Protein AF-A0A2G6G9Z7-F1 (afdb_monomer_lite)

Secondary structure (DSSP, 8-state):
-HHHHHHHHHHHHHHHHHHHHHHHHHHTT----------S----EEEEEEEEEETTEEEEEEEEEETTS--EEEEEEES-SS--PPEEEE-TTEEEEEEEEE-SSSSSS-EEEEEEEETT-TT--EEEEEEEEETTTEEEEEEE--S-TTSTTT-TTB----EEEEETTEEEEEEEBTTS-EEEEEEEEE-SSSSEEEEEEEEEE-

Radius of gyration: 25.32 Å; chains: 1; bounding box: 50×81×47 Å

Sequence (206 aa):
MKKKIIIYTLIALLVLLVVALVIFKIKNGKLPILEKNNPERKADVTYSLTTKEMNGVKFLVTTETLEGKPDVIKIKPEGYTKNSNPQTVNIKGGEIRKVEISDLDNDSFPELFIYVYAKGNAKNYGYPLIYSSNKKWSMGDVEVLETDPYAVDADAKYDGEDEFKIVDRKFVHTHKLNNGKKRQTIYEMDSETKPKQLKPIDIRDI

Structure (mmCIF, N/CA/C/O backbone):
data_AF-A0A2G6G9Z7-F1
#
_entry.id   AF-A0A2G6G9Z7-F1
#
loop_
_atom_site.group_PDB
_atom_site.id
_atom_site.type_symbol
_atom_site.label_atom_id
_atom_site.label_alt_id
_atom_site.label_comp_id
_atom_site.label_asym_id
_atom_site.label_entity_id
_atom_site.label_seq_id
_atom_site.pdbx_PDB_ins_code
_atom_site.Cartn_x
_atom_site.Cartn_y
_atom_site.Cartn_z
_atom_site.occupancy
_atom_site.B_iso_or_equiv
_atom_site.auth_seq_id
_atom_site.auth_comp_id
_atom_site.auth_asym_id
_atom_site.auth_atom_id
_atom_site.pdbx_PDB_model_num
ATOM 1 N N . MET A 1 1 ? -10.426 63.824 27.620 1.00 57.59 1 MET A N 1
ATOM 2 C CA . MET A 1 1 ? -11.399 62.701 27.575 1.00 57.59 1 MET A CA 1
ATOM 3 C C . MET A 1 1 ? -12.234 62.631 26.294 1.00 57.59 1 MET A C 1
ATOM 5 O O . MET A 1 1 ? -12.288 61.555 25.717 1.00 57.59 1 MET A O 1
ATOM 9 N N . LYS A 1 2 ? -12.827 63.732 25.796 1.00 54.25 2 LYS A N 1
ATOM 10 C CA . LYS A 1 2 ? -13.757 63.714 24.641 1.00 54.25 2 LYS A CA 1
ATOM 11 C C . LYS A 1 2 ? -13.201 63.089 23.342 1.00 54.25 2 LYS A C 1
ATOM 13 O O . LYS A 1 2 ? -13.914 62.342 22.689 1.00 54.25 2 LYS A O 1
ATOM 18 N N . LYS A 1 3 ? -11.918 63.301 23.005 1.00 54.09 3 LYS A N 1
ATOM 19 C CA . LYS A 1 3 ? -11.294 62.724 21.792 1.00 54.09 3 LYS A CA 1
ATOM 20 C C . LYS A 1 3 ? -11.228 61.189 21.793 1.00 54.09 3 LYS A C 1
ATOM 22 O O . LYS A 1 3 ? -11.453 60.585 20.755 1.00 54.09 3 LYS A O 1
ATOM 27 N N . LYS A 1 4 ? -10.963 60.555 22.946 1.00 53.50 4 LYS A N 1
ATOM 28 C CA . LYS A 1 4 ? -10.895 59.084 23.041 1.00 53.50 4 LYS A CA 1
ATOM 29 C C . LYS A 1 4 ? -12.274 58.452 22.835 1.00 53.50 4 LYS A C 1
ATOM 31 O O . LYS A 1 4 ? -12.378 57.473 22.115 1.00 53.50 4 LYS A O 1
ATOM 36 N N . ILE A 1 5 ? -13.322 59.061 23.396 1.00 69.44 5 ILE A N 1
ATOM 37 C CA . ILE A 1 5 ? -14.709 58.600 23.231 1.00 69.44 5 ILE A CA 1
ATOM 38 C C . ILE A 1 5 ? -15.118 58.663 21.754 1.00 69.44 5 ILE A C 1
ATOM 40 O O . ILE A 1 5 ? -15.598 57.671 21.227 1.00 69.44 5 ILE A O 1
ATOM 44 N N . ILE A 1 6 ? -14.828 59.771 21.062 1.00 71.19 6 ILE A N 1
ATOM 45 C CA . ILE A 1 6 ? -15.135 59.921 19.628 1.00 71.19 6 ILE A CA 1
ATOM 46 C C . ILE A 1 6 ? -14.412 58.856 18.786 1.00 71.19 6 ILE A C 1
ATOM 48 O O . ILE A 1 6 ? -15.024 58.258 17.907 1.00 71.19 6 ILE A O 1
ATOM 52 N N . ILE A 1 7 ? -13.140 58.571 19.086 1.00 71.19 7 ILE A N 1
ATOM 53 C CA . ILE A 1 7 ? -12.363 57.538 18.382 1.00 71.19 7 ILE A CA 1
ATOM 54 C C . ILE A 1 7 ? -12.981 56.149 18.585 1.00 71.19 7 ILE A C 1
ATOM 56 O O . ILE A 1 7 ? -13.165 55.423 17.611 1.00 71.19 7 ILE A O 1
ATOM 60 N N . TYR A 1 8 ? -13.355 55.786 19.815 1.00 71.94 8 TYR A N 1
ATOM 61 C CA . TYR A 1 8 ? -13.973 54.482 20.077 1.00 71.94 8 TYR A CA 1
ATOM 62 C C . TYR A 1 8 ? -15.347 54.341 19.419 1.00 71.94 8 TYR A C 1
ATOM 64 O O . TYR A 1 8 ? -15.642 53.283 18.865 1.00 71.94 8 TYR A O 1
ATOM 72 N N . THR A 1 9 ? -16.158 55.402 19.401 1.00 77.62 9 THR A N 1
ATOM 73 C CA . THR A 1 9 ? -17.463 55.379 18.728 1.00 77.62 9 THR A CA 1
ATOM 74 C C . THR A 1 9 ? -17.315 55.221 17.213 1.00 77.62 9 THR A C 1
ATOM 76 O O . THR A 1 9 ? -18.046 54.436 16.616 1.00 77.62 9 THR A O 1
ATOM 79 N N . LEU A 1 10 ? -16.341 55.895 16.586 1.00 70.19 10 LEU A N 1
ATOM 80 C CA . LEU A 1 10 ? -16.063 55.731 15.153 1.00 70.19 10 LEU A CA 1
ATOM 81 C C . LEU A 1 10 ? -15.563 54.321 14.810 1.00 70.19 10 LEU A C 1
ATOM 83 O O . LEU A 1 10 ? -16.005 53.747 13.816 1.00 70.19 10 LEU A O 1
ATOM 87 N N . ILE A 1 11 ? -14.685 53.744 15.635 1.00 70.56 11 ILE A N 1
ATOM 88 C CA . ILE A 1 11 ? -14.189 52.374 15.433 1.00 70.56 11 ILE A CA 1
ATOM 89 C C . ILE A 1 11 ? -15.335 51.363 15.568 1.00 70.56 11 ILE A C 1
ATOM 91 O O . ILE A 1 11 ? -15.467 50.478 14.726 1.00 70.56 11 ILE A O 1
ATOM 95 N N . ALA A 1 12 ? -16.199 51.511 16.576 1.00 73.81 12 ALA A N 1
ATOM 96 C CA . ALA A 1 12 ? -17.345 50.622 16.768 1.00 73.81 12 ALA A CA 1
ATOM 97 C C . ALA A 1 12 ? -18.333 50.681 15.589 1.00 73.81 12 ALA A C 1
ATOM 99 O O . ALA A 1 12 ? -18.803 49.638 15.130 1.00 73.81 12 ALA A O 1
ATOM 100 N N . LEU A 1 13 ? -18.600 51.879 15.053 1.00 74.12 13 LEU A N 1
ATOM 101 C CA . LEU A 1 13 ? -19.470 52.050 13.885 1.00 74.12 13 LEU A CA 1
ATOM 102 C C . LEU A 1 13 ? -18.870 51.404 12.627 1.00 74.12 13 LEU A C 1
ATOM 104 O O . LEU A 1 13 ? -19.587 50.767 11.856 1.00 74.12 13 LEU A O 1
ATOM 108 N N . LEU A 1 14 ? -17.552 51.530 12.441 1.00 67.69 14 LEU A N 1
ATOM 109 C CA . LEU A 1 14 ? -16.832 50.921 11.323 1.00 67.69 14 LEU A CA 1
ATOM 110 C C . LEU A 1 14 ? -16.883 49.389 11.394 1.00 67.69 14 LEU A C 1
ATOM 112 O O . LEU A 1 14 ? -17.150 48.737 10.388 1.00 67.69 14 LEU A O 1
ATOM 116 N N . VAL A 1 15 ? -16.685 48.808 12.581 1.00 75.38 15 VAL A N 1
ATOM 117 C CA . VAL A 1 15 ? -16.769 47.352 12.786 1.00 75.38 15 VAL A CA 1
ATOM 118 C C . VAL A 1 15 ? -18.182 46.843 12.492 1.00 75.38 15 VAL A C 1
ATOM 120 O O . VAL A 1 15 ? -18.334 45.862 11.765 1.00 75.38 15 VAL A O 1
ATOM 123 N N . LEU A 1 16 ? -19.217 47.534 12.978 1.00 69.94 16 LEU A N 1
ATOM 124 C CA . LEU A 1 16 ? -20.615 47.182 12.704 1.00 69.94 16 LEU A CA 1
ATOM 125 C C . LEU A 1 16 ? -20.953 47.250 11.209 1.00 69.94 16 LEU A C 1
ATOM 127 O O . LEU A 1 16 ? -21.612 46.347 10.692 1.00 69.94 16 LEU A O 1
ATOM 131 N N . LEU A 1 17 ? -20.462 48.270 10.500 1.00 69.56 17 LEU A N 1
ATOM 132 C CA . LEU A 1 17 ? -20.645 48.401 9.054 1.00 69.56 17 LEU A CA 1
ATOM 133 C C . LEU A 1 17 ? -19.991 47.236 8.293 1.00 69.56 17 LEU A C 1
ATOM 135 O O . LEU A 1 17 ? -20.598 46.669 7.385 1.00 69.56 17 LEU A O 1
ATOM 139 N N . VAL A 1 18 ? -18.775 46.842 8.686 1.00 69.88 18 VAL A N 1
ATOM 140 C CA . VAL A 1 18 ? -18.060 45.706 8.082 1.00 69.88 18 VAL A CA 1
ATOM 141 C C . VAL A 1 18 ? -18.812 44.396 8.326 1.00 69.88 18 VAL A C 1
ATOM 143 O O . VAL A 1 18 ? -19.001 43.624 7.386 1.00 69.88 18 VAL A O 1
ATOM 146 N N . VAL A 1 19 ? -19.315 44.161 9.542 1.00 71.25 19 VAL A N 1
ATOM 147 C CA . VAL A 1 19 ? -20.116 42.964 9.858 1.00 71.25 19 VAL A CA 1
ATOM 148 C C . VAL A 1 19 ? -21.413 42.930 9.044 1.00 71.25 19 VAL A C 1
ATOM 150 O O . VAL A 1 19 ? -21.747 41.894 8.467 1.00 71.25 19 VAL A O 1
ATOM 153 N N . ALA A 1 20 ? -22.116 44.059 8.919 1.00 70.81 20 ALA A N 1
ATOM 154 C CA . ALA A 1 20 ? -23.341 44.150 8.125 1.00 70.81 20 ALA A CA 1
ATOM 155 C C . ALA A 1 20 ? -23.096 43.847 6.635 1.00 70.81 20 ALA A C 1
ATOM 157 O O . ALA A 1 20 ? -23.871 43.114 6.017 1.00 70.81 20 ALA A O 1
ATOM 158 N N . LEU A 1 21 ? -21.989 44.337 6.066 1.00 65.62 21 LEU A N 1
ATOM 159 C CA . LEU A 1 21 ? -21.593 44.060 4.679 1.00 65.62 21 LEU A CA 1
ATOM 160 C C . LEU A 1 21 ? -21.224 42.586 4.451 1.00 65.62 21 LEU A C 1
ATOM 162 O O . LEU A 1 21 ? -21.537 42.033 3.394 1.00 65.62 21 LEU A O 1
ATOM 166 N N . VAL A 1 22 ? -20.598 41.934 5.436 1.00 63.94 22 VAL A N 1
ATOM 167 C CA . VAL A 1 22 ? -20.298 40.493 5.389 1.00 63.94 22 VAL A CA 1
ATOM 168 C C . VAL A 1 22 ? -21.592 39.675 5.414 1.00 63.94 22 VAL A C 1
ATOM 170 O O . VAL A 1 22 ? -21.777 38.813 4.557 1.00 63.94 22 VAL A O 1
ATOM 173 N N . ILE A 1 23 ? -22.531 39.990 6.312 1.00 67.31 23 ILE A N 1
ATOM 174 C CA . ILE A 1 23 ? -23.836 39.307 6.394 1.00 67.31 23 ILE A CA 1
ATOM 175 C C . ILE A 1 23 ? -24.652 39.513 5.107 1.00 67.31 23 ILE A C 1
ATOM 177 O O . ILE A 1 23 ? -25.243 38.562 4.591 1.00 67.31 23 ILE A O 1
ATOM 181 N N . PHE A 1 24 ? -24.651 40.729 4.550 1.00 63.28 24 PHE A N 1
ATOM 182 C CA . PHE A 1 24 ? -25.329 41.036 3.287 1.00 63.28 24 PHE A CA 1
ATOM 183 C C . PHE A 1 24 ? -24.755 40.230 2.109 1.00 63.28 24 PHE A C 1
ATOM 185 O O . PHE A 1 24 ? -25.510 39.730 1.277 1.00 63.28 24 PHE A O 1
ATOM 192 N N . LYS A 1 25 ? -23.431 40.030 2.054 1.00 54.62 25 LYS A N 1
ATOM 193 C CA . LYS A 1 25 ? -22.790 39.193 1.025 1.00 54.62 25 LYS A CA 1
ATOM 194 C C . LYS A 1 25 ? -23.036 37.693 1.215 1.00 54.62 25 LYS A C 1
ATOM 196 O O . LYS A 1 25 ? -23.213 36.998 0.216 1.00 54.62 25 LYS A O 1
ATOM 201 N N . ILE A 1 26 ? -23.123 37.206 2.458 1.00 56.03 26 ILE A N 1
ATOM 202 C CA . ILE A 1 26 ? -23.470 35.804 2.763 1.00 56.03 26 ILE A CA 1
ATOM 203 C C . ILE A 1 26 ? -24.895 35.477 2.290 1.00 56.03 26 ILE A C 1
ATOM 205 O O . ILE A 1 26 ? -25.102 34.436 1.672 1.00 56.03 26 ILE A O 1
ATOM 209 N N . LYS A 1 27 ? -25.865 36.382 2.492 1.00 57.16 27 LYS A N 1
ATOM 210 C CA . LYS A 1 27 ? -27.245 36.193 1.998 1.00 57.16 27 LYS A CA 1
ATOM 211 C C . LYS A 1 27 ? -27.367 36.183 0.468 1.00 57.16 27 LYS A C 1
ATOM 213 O O . LYS A 1 27 ? -28.304 35.584 -0.044 1.00 57.16 27 LYS A O 1
ATOM 218 N N . ASN A 1 28 ? -26.421 36.796 -0.246 1.00 60.09 28 ASN A N 1
ATOM 219 C CA . ASN A 1 28 ? -26.447 36.940 -1.707 1.00 60.09 28 ASN A CA 1
ATOM 220 C C . ASN A 1 28 ? -25.481 35.986 -2.446 1.00 60.09 28 ASN A C 1
ATOM 222 O O . ASN A 1 28 ? -25.201 36.186 -3.627 1.00 60.09 28 ASN A O 1
ATOM 226 N N . GLY A 1 29 ? -24.955 34.952 -1.775 1.00 45.16 29 GLY A N 1
ATOM 227 C CA . GLY A 1 29 ? -24.258 33.829 -2.422 1.00 45.16 29 GLY A CA 1
ATOM 228 C C . GLY A 1 29 ? -22.876 34.121 -3.029 1.00 45.16 29 GLY A C 1
ATOM 229 O O . GLY A 1 29 ? -22.329 33.267 -3.721 1.00 45.16 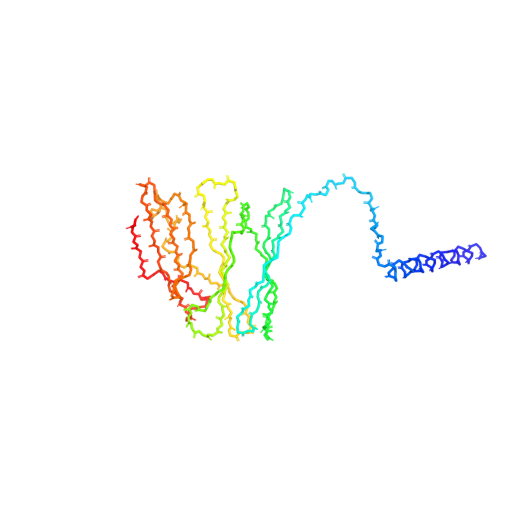29 GLY A O 1
ATOM 230 N N . LYS A 1 30 ? -22.273 35.290 -2.773 1.00 44.16 30 LYS A N 1
ATOM 231 C CA . LYS A 1 30 ? -20.891 35.608 -3.181 1.00 44.16 30 LYS A CA 1
ATOM 232 C C . LYS A 1 30 ? -20.094 36.136 -1.990 1.00 44.16 30 LYS A C 1
ATOM 234 O O . LYS A 1 30 ? -20.188 37.311 -1.636 1.00 44.16 30 LYS A O 1
ATOM 239 N N . LEU A 1 31 ? -19.277 35.271 -1.388 1.00 42.75 31 LEU A N 1
ATOM 240 C CA . LEU A 1 31 ? -18.240 35.690 -0.444 1.00 42.75 31 LEU A CA 1
ATOM 241 C C . LEU A 1 31 ? -17.204 36.562 -1.180 1.00 42.75 31 LEU A C 1
ATOM 243 O O . LEU A 1 31 ? -16.748 36.176 -2.258 1.00 42.75 31 LEU A O 1
ATOM 247 N N . PRO A 1 32 ? -16.807 37.726 -0.639 1.00 40.12 32 PRO A N 1
ATOM 248 C CA . PRO A 1 32 ? -15.682 38.470 -1.178 1.00 40.12 32 PRO A CA 1
ATOM 249 C C . PRO A 1 32 ? -14.380 37.787 -0.768 1.00 40.12 32 PRO A C 1
ATOM 251 O O . PRO A 1 32 ? -14.103 37.609 0.417 1.00 40.12 32 PRO A O 1
ATOM 254 N N . ILE A 1 33 ? -13.570 37.437 -1.758 1.00 36.16 33 ILE A N 1
ATOM 255 C CA . ILE A 1 33 ? -12.180 37.051 -1.553 1.00 36.16 33 ILE A CA 1
ATOM 256 C C . ILE A 1 33 ? -11.465 38.302 -1.022 1.00 36.16 33 ILE A C 1
ATOM 258 O O . ILE A 1 33 ? -11.404 39.322 -1.706 1.00 36.16 33 ILE A O 1
ATOM 262 N N . LEU A 1 34 ? -10.977 38.261 0.220 1.00 34.94 34 LEU A N 1
ATOM 263 C CA . LEU A 1 34 ? -10.024 39.254 0.711 1.00 34.94 34 LEU A CA 1
ATOM 264 C C . LEU A 1 34 ? -8.687 38.970 0.022 1.00 34.94 34 LEU A C 1
ATOM 266 O O . LEU A 1 34 ? -7.911 38.124 0.468 1.00 34.94 34 LEU A O 1
ATOM 270 N N . GLU A 1 35 ? -8.444 39.649 -1.095 1.00 35.81 35 GLU A N 1
ATOM 271 C CA . GLU A 1 35 ? -7.151 39.651 -1.769 1.00 35.81 35 GLU A CA 1
ATOM 272 C C . GLU A 1 35 ? -6.165 40.458 -0.915 1.00 35.81 35 GLU A C 1
ATOM 274 O O . GLU A 1 35 ? -6.122 41.688 -0.926 1.00 35.81 35 GLU A O 1
ATOM 279 N N . LYS A 1 36 ? -5.414 39.749 -0.071 1.00 37.84 36 LYS A N 1
ATOM 280 C CA . LYS A 1 36 ? -4.271 40.320 0.634 1.00 37.84 36 LYS A CA 1
ATOM 281 C C . LYS A 1 36 ? -3.085 40.263 -0.326 1.00 37.84 36 LYS A C 1
ATOM 283 O O . LYS A 1 36 ? -2.534 39.190 -0.556 1.00 37.84 36 LYS A O 1
ATOM 288 N N . ASN A 1 37 ? -2.718 41.416 -0.877 1.00 39.59 37 ASN A N 1
ATOM 289 C CA . ASN A 1 37 ? -1.471 41.609 -1.610 1.00 39.59 37 ASN A CA 1
ATOM 290 C C . ASN A 1 37 ? -0.288 41.222 -0.704 1.00 39.59 37 ASN A C 1
ATOM 292 O O . ASN A 1 37 ? 0.048 41.957 0.223 1.00 39.59 37 ASN A O 1
ATOM 296 N N . ASN A 1 38 ? 0.313 40.061 -0.962 1.00 36.38 38 ASN A N 1
ATOM 297 C CA . ASN A 1 38 ? 1.607 39.639 -0.428 1.00 36.38 38 ASN A CA 1
ATOM 298 C C . ASN A 1 38 ? 2.454 39.158 -1.622 1.00 36.38 38 ASN A C 1
ATOM 300 O O . ASN A 1 38 ? 1.989 38.266 -2.331 1.00 36.38 38 ASN A O 1
ATOM 304 N N . PRO A 1 39 ? 3.647 39.720 -1.889 1.00 39.28 39 PRO A N 1
ATOM 305 C CA . PRO A 1 39 ? 4.427 39.434 -3.097 1.00 39.28 39 PRO A CA 1
ATOM 306 C C . PRO A 1 39 ? 5.243 38.129 -3.018 1.00 39.28 39 PRO A C 1
ATOM 308 O O . PRO A 1 39 ? 6.269 37.996 -3.677 1.00 39.28 39 PRO A O 1
ATOM 311 N N . GLU A 1 40 ? 4.793 37.139 -2.249 1.00 38.59 40 GLU A N 1
ATOM 312 C CA . GLU A 1 40 ? 5.366 35.794 -2.285 1.00 38.59 40 GLU A CA 1
ATOM 313 C C . GLU A 1 40 ? 4.511 34.932 -3.212 1.00 38.59 40 GLU A C 1
ATOM 315 O O . GLU A 1 40 ? 3.348 34.648 -2.921 1.00 38.59 40 GLU A O 1
ATOM 320 N N . ARG A 1 41 ? 5.089 34.567 -4.361 1.00 41.00 41 ARG A N 1
ATOM 321 C CA . ARG A 1 41 ? 4.553 33.645 -5.371 1.00 41.00 41 ARG A CA 1
ATOM 322 C C . ARG A 1 41 ? 3.798 32.495 -4.682 1.00 41.00 41 ARG A C 1
ATOM 324 O O . ARG A 1 41 ? 4.421 31.609 -4.101 1.00 41.00 41 ARG A O 1
ATOM 331 N N . LYS A 1 42 ? 2.457 32.520 -4.715 1.00 41.75 42 LYS A N 1
ATOM 332 C CA . LYS A 1 42 ? 1.630 31.375 -4.311 1.00 41.75 42 LYS A CA 1
ATOM 333 C C . LYS A 1 42 ? 1.997 30.230 -5.248 1.00 41.75 42 LYS A C 1
ATOM 335 O O . LYS A 1 42 ? 1.640 30.281 -6.417 1.00 41.75 42 LYS A O 1
ATOM 340 N N . ALA A 1 43 ? 2.757 29.258 -4.752 1.00 52.00 43 ALA A N 1
ATOM 341 C CA . ALA A 1 43 ? 2.987 28.011 -5.465 1.00 52.00 43 ALA A CA 1
ATOM 342 C C . ALA A 1 43 ? 1.626 27.409 -5.845 1.00 52.00 43 ALA A C 1
ATOM 344 O O . ALA A 1 43 ? 0.720 27.381 -5.005 1.00 52.00 43 ALA A O 1
ATOM 345 N N . ASP A 1 44 ? 1.481 26.959 -7.088 1.00 59.72 44 ASP A N 1
ATOM 346 C CA . ASP A 1 44 ? 0.283 26.257 -7.538 1.00 59.72 44 ASP A CA 1
ATOM 347 C C . ASP A 1 44 ? 0.147 24.968 -6.721 1.00 59.72 44 ASP A C 1
ATOM 349 O O . ASP A 1 44 ? 0.921 24.022 -6.880 1.00 59.72 44 ASP A O 1
ATOM 353 N N . VAL A 1 45 ? -0.797 24.955 -5.776 1.00 63.94 45 VAL A N 1
ATOM 354 C CA . VAL A 1 45 ? -1.062 23.778 -4.949 1.00 63.94 45 VAL A CA 1
ATOM 355 C C . VAL A 1 45 ? -2.119 22.931 -5.630 1.00 63.94 45 VAL A C 1
ATOM 357 O O . VAL A 1 45 ? -3.267 23.356 -5.763 1.00 63.94 45 VAL A O 1
ATOM 360 N N . THR A 1 46 ? -1.748 21.721 -6.036 1.00 72.88 46 THR A N 1
ATOM 361 C CA . THR A 1 46 ? -2.703 20.744 -6.565 1.00 72.88 46 THR A CA 1
ATOM 362 C C . THR A 1 46 ? -3.168 19.828 -5.444 1.00 72.88 46 THR A C 1
ATOM 364 O O . THR A 1 46 ? -2.352 19.210 -4.757 1.00 72.88 46 THR A O 1
ATOM 367 N N . TYR A 1 47 ? -4.489 19.729 -5.286 1.00 74.56 47 TYR A N 1
ATOM 368 C CA . TYR A 1 47 ? -5.135 18.836 -4.333 1.00 74.56 47 TYR A CA 1
ATOM 369 C C . TYR A 1 47 ? -5.872 17.717 -5.066 1.00 74.56 47 TYR A C 1
ATOM 371 O O . TYR A 1 47 ? -6.606 17.980 -6.018 1.00 74.56 47 TYR A O 1
ATOM 379 N N . SER A 1 48 ? -5.736 16.482 -4.586 1.00 83.00 48 SER A N 1
ATOM 380 C CA . SER A 1 48 ? -6.624 15.379 -4.970 1.00 83.00 48 SER A CA 1
ATOM 381 C C . SER A 1 48 ? -7.271 14.773 -3.728 1.00 83.00 48 SER A C 1
ATOM 383 O O . SER A 1 48 ? -6.686 14.815 -2.646 1.00 83.00 48 SER A O 1
ATOM 385 N N . LEU A 1 49 ? -8.486 14.238 -3.871 1.00 87.88 49 LEU A N 1
ATOM 386 C CA . LEU A 1 49 ? -9.202 13.510 -2.824 1.00 87.88 49 LEU A CA 1
ATOM 387 C C . LEU A 1 49 ? -9.735 12.204 -3.406 1.00 87.88 49 LEU A C 1
ATOM 389 O O . LEU A 1 49 ? -10.528 12.212 -4.345 1.00 87.88 49 LEU A O 1
ATOM 393 N N . THR A 1 50 ? -9.349 11.090 -2.797 1.00 92.25 50 THR A N 1
ATOM 394 C CA . THR A 1 50 ? -9.908 9.766 -3.066 1.00 92.25 50 THR A CA 1
ATOM 395 C C . THR A 1 50 ? -10.560 9.228 -1.802 1.00 92.25 50 THR A C 1
ATOM 397 O O . THR A 1 50 ? -9.996 9.321 -0.715 1.00 92.25 50 THR A O 1
ATOM 400 N N . THR A 1 51 ? -11.759 8.663 -1.934 1.00 93.94 51 THR A N 1
ATOM 401 C CA . THR A 1 51 ? -12.479 8.022 -0.827 1.00 93.94 51 THR A CA 1
ATOM 402 C C . THR A 1 51 ? -12.678 6.542 -1.121 1.00 93.94 51 THR A C 1
ATOM 404 O O . THR A 1 51 ? -13.053 6.180 -2.237 1.00 93.94 51 THR A O 1
ATOM 407 N N . LYS A 1 52 ? -12.432 5.693 -0.122 1.00 96.56 52 LYS A N 1
ATOM 408 C CA . LYS A 1 52 ? -12.687 4.249 -0.167 1.00 96.56 52 LYS A CA 1
ATOM 409 C C . LYS A 1 52 ? -13.416 3.814 1.091 1.00 96.56 52 LYS A C 1
ATOM 411 O O . LYS A 1 52 ? -13.088 4.293 2.170 1.00 96.56 52 LYS A O 1
ATOM 416 N N . GLU A 1 53 ? -14.389 2.924 0.950 1.00 96.25 53 GLU A N 1
ATOM 417 C CA . GLU A 1 53 ? -15.213 2.463 2.062 1.00 96.25 53 GLU A CA 1
ATOM 418 C C . GLU A 1 53 ? -15.567 0.984 1.910 1.00 96.25 53 GLU A C 1
ATOM 420 O O . GLU A 1 53 ? -15.940 0.541 0.825 1.00 96.25 53 GLU A O 1
ATOM 425 N N . MET A 1 54 ? -15.454 0.234 3.004 1.00 95.31 54 MET A N 1
ATOM 426 C CA . MET A 1 54 ? -15.897 -1.155 3.107 1.00 95.31 54 MET A CA 1
ATOM 427 C C . MET A 1 54 ? -16.298 -1.437 4.552 1.00 95.31 54 MET A C 1
ATOM 429 O O . MET A 1 54 ? -15.619 -1.023 5.490 1.00 95.31 54 MET A O 1
ATOM 433 N N . ASN A 1 55 ? -17.426 -2.126 4.735 1.00 94.06 55 ASN A N 1
ATOM 434 C CA . ASN A 1 55 ? -17.925 -2.579 6.037 1.00 94.06 55 ASN A CA 1
ATOM 435 C C . ASN A 1 55 ? -17.994 -1.477 7.113 1.00 94.06 55 ASN A C 1
ATOM 437 O O . ASN A 1 55 ? -17.811 -1.737 8.302 1.00 94.06 55 ASN A O 1
ATOM 441 N N . GLY A 1 56 ? -18.285 -0.231 6.719 1.00 92.31 56 GLY A N 1
ATOM 442 C CA . GLY A 1 56 ? -18.379 0.922 7.621 1.00 92.31 56 GLY A CA 1
ATOM 443 C C . GLY A 1 56 ? -17.032 1.453 8.128 1.00 92.31 56 GLY A C 1
ATOM 444 O O . GLY A 1 56 ? -17.010 2.188 9.113 1.00 92.31 56 GLY A O 1
ATOM 445 N N . VAL A 1 57 ? -15.921 1.063 7.498 1.00 94.69 57 VAL A N 1
ATOM 446 C CA . VAL A 1 57 ? -14.611 1.716 7.607 1.00 94.69 57 VAL A CA 1
ATOM 447 C C . VAL A 1 57 ? -14.382 2.519 6.340 1.00 94.69 57 VAL A C 1
ATOM 449 O O . VAL A 1 57 ? -14.512 1.983 5.239 1.00 94.69 57 VAL A O 1
ATOM 452 N N . LYS A 1 58 ? -14.019 3.792 6.487 1.00 96.19 58 LYS A N 1
ATOM 453 C CA . LYS A 1 58 ? -13.815 4.703 5.361 1.00 96.19 58 LYS A CA 1
ATOM 454 C C . LYS A 1 58 ? -12.460 5.391 5.453 1.00 96.19 58 LYS A C 1
ATOM 456 O O . LYS A 1 58 ? -12.060 5.845 6.519 1.00 96.19 58 LYS A O 1
ATOM 461 N N . PHE A 1 59 ? -11.777 5.513 4.323 1.00 96.19 59 PHE A N 1
ATOM 462 C CA . PHE A 1 59 ? -10.497 6.199 4.193 1.00 96.19 59 PHE A CA 1
ATOM 463 C C . PHE A 1 59 ? -10.636 7.375 3.236 1.00 96.19 59 PHE A C 1
ATOM 465 O O . PHE A 1 59 ? -11.049 7.204 2.087 1.00 96.19 59 PHE A O 1
ATOM 472 N N . LEU A 1 60 ? -10.272 8.566 3.706 1.00 96.00 60 LEU A N 1
ATOM 473 C CA . LEU A 1 60 ? -10.139 9.761 2.884 1.00 96.00 60 LEU A CA 1
ATOM 474 C C . LEU A 1 60 ? -8.649 9.998 2.657 1.00 96.00 60 LEU A C 1
ATOM 476 O O . LEU A 1 60 ? -7.927 10.346 3.592 1.00 96.00 60 LEU A O 1
ATOM 480 N N . VAL A 1 61 ? -8.201 9.794 1.424 1.00 93.88 61 VAL A N 1
ATOM 481 C CA . VAL A 1 61 ? -6.814 9.988 1.002 1.00 93.88 61 VAL A CA 1
ATOM 482 C C . VAL A 1 61 ? -6.734 11.296 0.233 1.00 93.88 61 VAL A C 1
ATOM 484 O O . VAL A 1 61 ? -7.342 11.431 -0.828 1.00 93.88 61 VAL A O 1
ATOM 487 N N . THR A 1 62 ? -6.000 12.261 0.772 1.00 91.25 62 THR A N 1
ATOM 488 C CA . THR A 1 62 ? -5.754 13.554 0.133 1.00 91.25 62 THR A CA 1
ATOM 489 C C . THR A 1 62 ? -4.290 13.706 -0.221 1.00 91.25 62 THR A C 1
ATOM 491 O O . THR A 1 62 ? -3.437 13.411 0.616 1.00 91.25 62 THR A O 1
ATOM 494 N N . THR A 1 63 ? -3.996 14.216 -1.413 1.00 85.94 63 THR A N 1
ATOM 495 C CA . THR A 1 63 ? -2.634 14.618 -1.788 1.00 85.94 63 THR A CA 1
ATOM 496 C C . THR A 1 63 ? -2.530 16.123 -1.865 1.00 85.94 63 THR A C 1
ATOM 498 O O . THR A 1 63 ? -3.423 16.768 -2.410 1.00 85.94 63 THR A O 1
ATOM 501 N N . GLU A 1 64 ? -1.417 16.659 -1.388 1.00 82.62 64 GLU A N 1
ATOM 502 C CA . GLU A 1 64 ? -1.051 18.060 -1.555 1.00 82.62 64 GLU A CA 1
ATOM 503 C C . GLU A 1 64 ? 0.290 18.113 -2.292 1.00 82.62 64 GLU A C 1
ATOM 505 O O . GLU A 1 64 ? 1.319 17.685 -1.763 1.00 82.62 64 GLU A O 1
ATOM 510 N N . THR A 1 65 ? 0.273 18.619 -3.524 1.00 74.62 65 THR A N 1
ATOM 511 C CA . THR A 1 65 ? 1.480 18.869 -4.318 1.00 74.62 65 THR A CA 1
ATOM 512 C C . THR A 1 65 ? 1.712 20.368 -4.371 1.00 74.62 65 THR A C 1
ATOM 514 O O . THR A 1 65 ? 0.884 21.097 -4.911 1.00 74.62 65 THR A O 1
ATOM 517 N N . LEU A 1 66 ? 2.835 20.820 -3.815 1.00 69.56 66 LEU A N 1
ATOM 518 C CA . LEU A 1 66 ? 3.278 22.214 -3.843 1.00 69.56 66 LEU A CA 1
ATOM 519 C C . LEU A 1 66 ? 4.611 22.308 -4.592 1.00 69.56 66 LEU A C 1
ATOM 521 O O . LEU A 1 66 ? 5.551 21.585 -4.262 1.00 69.56 66 LEU A O 1
ATOM 525 N N . GLU A 1 67 ? 4.720 23.233 -5.550 1.00 68.19 67 GLU A N 1
ATOM 526 C CA . GLU A 1 67 ? 5.988 23.532 -6.232 1.00 68.19 67 GLU A CA 1
ATOM 527 C C . GLU A 1 67 ? 7.098 23.818 -5.198 1.00 68.19 67 GLU A C 1
ATOM 529 O O . GLU A 1 67 ? 6.940 24.653 -4.305 1.00 68.19 67 GLU A O 1
ATOM 534 N N . GLY A 1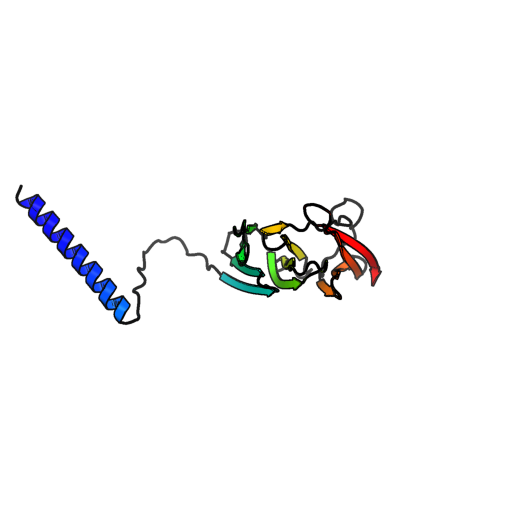 68 ? 8.214 23.087 -5.287 1.00 63.09 68 GLY A N 1
ATOM 535 C CA . GLY A 1 68 ? 9.360 23.244 -4.384 1.00 63.09 68 GLY A CA 1
ATOM 536 C C . GLY A 1 68 ? 9.197 22.641 -2.981 1.00 63.09 68 GLY A C 1
ATOM 537 O O . GLY A 1 68 ? 10.081 22.828 -2.144 1.00 63.09 68 GLY A O 1
ATOM 538 N N . LYS A 1 69 ? 8.112 21.908 -2.697 1.00 65.69 69 LYS A N 1
ATOM 539 C CA . LYS A 1 69 ? 7.926 21.154 -1.446 1.00 65.69 69 LYS A CA 1
ATOM 540 C C . LYS A 1 69 ? 7.716 19.665 -1.730 1.00 65.69 69 LYS A C 1
ATOM 542 O O . LYS A 1 69 ? 7.276 19.305 -2.819 1.00 65.69 69 LYS A O 1
ATOM 547 N N . PRO A 1 70 ? 8.030 18.788 -0.762 1.00 63.41 70 PRO A N 1
ATOM 548 C CA . PRO A 1 70 ? 7.710 17.379 -0.898 1.00 63.41 70 PRO A CA 1
ATOM 549 C C . PRO A 1 70 ? 6.207 17.167 -1.066 1.00 63.41 70 PRO A C 1
ATOM 551 O O . PRO A 1 70 ? 5.407 17.805 -0.384 1.00 63.41 70 PRO A O 1
ATOM 554 N N . ASP A 1 71 ? 5.851 16.221 -1.925 1.00 82.94 71 ASP A N 1
ATOM 555 C CA . ASP A 1 71 ? 4.490 15.719 -2.037 1.00 82.94 71 ASP A CA 1
ATOM 556 C C . ASP A 1 71 ? 4.065 15.037 -0.738 1.00 82.94 71 ASP A C 1
ATOM 558 O O . ASP A 1 71 ? 4.779 14.182 -0.199 1.00 82.94 71 ASP A O 1
ATOM 562 N N . VAL A 1 72 ? 2.897 15.425 -0.233 1.00 86.19 72 VAL A N 1
ATOM 563 C CA . VAL A 1 72 ? 2.354 14.914 1.026 1.00 86.19 72 VAL A CA 1
ATOM 564 C C . VAL A 1 72 ? 1.043 14.190 0.763 1.00 86.19 72 VAL A C 1
ATOM 566 O O . VAL A 1 72 ? 0.151 14.710 0.094 1.00 86.19 72 VAL A O 1
ATOM 569 N N . ILE A 1 73 ? 0.914 12.999 1.341 1.00 91.69 73 ILE A N 1
ATOM 570 C CA . ILE A 1 73 ? -0.340 12.262 1.454 1.00 91.69 73 ILE A CA 1
ATOM 571 C C . ILE A 1 73 ? -0.854 12.431 2.875 1.00 91.69 73 ILE A C 1
ATOM 573 O O . ILE A 1 73 ? -0.109 12.265 3.838 1.00 91.69 73 ILE A O 1
ATOM 577 N N . LYS A 1 74 ? -2.146 12.701 3.012 1.00 93.62 74 LYS A N 1
ATOM 578 C CA . LYS A 1 74 ? -2.859 12.620 4.281 1.00 93.62 74 LYS A CA 1
ATOM 579 C C . LYS A 1 74 ? -3.987 11.605 4.175 1.00 93.62 74 LYS A C 1
ATOM 581 O O . LYS A 1 74 ? -4.778 11.641 3.239 1.00 93.62 74 LYS A O 1
ATOM 586 N N . ILE A 1 75 ? -4.055 10.707 5.147 1.00 95.50 75 ILE A N 1
ATOM 587 C CA . ILE A 1 75 ? -5.001 9.596 5.209 1.00 95.50 75 ILE A CA 1
ATOM 588 C C . ILE A 1 75 ? -5.829 9.793 6.464 1.00 95.50 75 ILE A C 1
ATOM 590 O O . ILE A 1 75 ? -5.323 9.653 7.575 1.00 95.50 75 ILE A O 1
ATOM 594 N N . LYS A 1 76 ? -7.101 10.144 6.304 1.00 95.69 76 LYS A N 1
ATOM 595 C CA . LYS A 1 76 ? -8.040 10.283 7.415 1.00 95.69 76 LYS A CA 1
ATOM 596 C C . LYS A 1 76 ? -8.960 9.062 7.447 1.00 95.69 76 LYS A C 1
ATOM 598 O O . LYS A 1 76 ? -9.794 8.930 6.547 1.00 95.69 76 LYS A O 1
ATOM 603 N N . PRO A 1 77 ? -8.843 8.194 8.461 1.00 95.19 77 PRO A N 1
ATOM 604 C CA . PRO A 1 77 ? -9.820 7.141 8.670 1.00 95.19 77 PRO A CA 1
ATOM 605 C C . PRO A 1 77 ? -11.105 7.685 9.320 1.00 95.19 77 PRO A C 1
ATOM 607 O O . PRO A 1 77 ? -11.075 8.608 10.135 1.00 95.19 77 PRO A O 1
ATOM 610 N N . GLU A 1 78 ? -12.237 7.080 8.984 1.00 94.19 78 GLU A N 1
ATOM 611 C CA . GLU A 1 78 ? -13.561 7.299 9.571 1.00 94.19 78 GLU A CA 1
ATOM 612 C C . GLU A 1 78 ? -14.203 5.940 9.900 1.00 94.19 78 GLU A C 1
ATOM 614 O O . GLU A 1 78 ? -13.884 4.919 9.287 1.00 94.19 78 GLU A O 1
ATOM 619 N N . GLY A 1 79 ? -15.106 5.923 10.885 1.00 90.81 79 GLY A N 1
ATOM 620 C CA . GLY A 1 79 ? -15.760 4.690 11.348 1.00 90.81 79 GLY A CA 1
ATOM 621 C C . GLY A 1 79 ? -15.008 3.943 12.455 1.00 90.81 79 GLY A C 1
ATOM 622 O O . GLY A 1 79 ? -15.389 2.825 12.800 1.00 90.81 79 GLY A O 1
ATOM 623 N N . TYR A 1 80 ? -13.962 4.553 13.029 1.00 91.31 80 TYR A N 1
ATOM 624 C CA . TYR A 1 80 ? -13.218 3.988 14.155 1.00 91.31 80 TYR A CA 1
ATOM 625 C C . TYR A 1 80 ? -13.712 4.475 15.511 1.00 91.31 80 TYR A C 1
ATOM 627 O O . TYR A 1 80 ? -14.073 5.637 15.673 1.00 91.31 80 TYR A O 1
ATOM 635 N N . THR A 1 81 ? -13.694 3.582 16.498 1.00 90.94 81 THR A N 1
ATOM 636 C CA . THR A 1 81 ? -14.222 3.841 17.843 1.00 90.94 81 THR A CA 1
ATOM 637 C C . THR A 1 81 ? -13.182 4.386 18.818 1.00 90.94 81 THR A C 1
ATOM 639 O O . THR A 1 81 ? -13.561 5.053 19.777 1.00 90.94 81 THR A O 1
ATOM 642 N N . LYS A 1 82 ? -11.883 4.118 18.601 1.00 90.38 82 LYS A N 1
ATOM 643 C CA . LYS A 1 82 ? -10.812 4.484 19.548 1.00 90.38 82 LYS A CA 1
ATOM 644 C C . LYS A 1 82 ? -9.847 5.533 19.006 1.00 90.38 82 LYS A C 1
ATOM 646 O O . LYS A 1 82 ? -9.541 6.490 19.709 1.00 90.38 82 LYS A O 1
ATOM 651 N N . ASN A 1 83 ? -9.329 5.351 17.795 1.00 88.81 83 ASN A N 1
ATOM 652 C CA . ASN A 1 83 ? -8.372 6.279 17.200 1.00 88.81 83 ASN A CA 1
ATOM 653 C C . ASN A 1 83 ? -8.640 6.445 15.704 1.00 88.81 83 ASN A C 1
ATOM 655 O O . ASN A 1 83 ? -8.415 5.522 14.927 1.00 88.81 83 ASN A O 1
ATOM 659 N N . SER A 1 84 ? -9.070 7.644 15.315 1.00 91.19 84 SER A N 1
ATOM 660 C CA . SER A 1 84 ? -9.301 8.048 13.927 1.00 91.19 84 SER A CA 1
ATOM 661 C C . SER A 1 84 ? -8.356 9.174 13.480 1.00 91.19 84 SER A C 1
ATOM 663 O O . SER A 1 84 ? -8.709 9.984 12.618 1.00 91.19 84 SER A O 1
ATOM 665 N N . ASN A 1 85 ? -7.185 9.294 14.113 1.00 91.81 85 ASN A N 1
ATOM 666 C CA . ASN A 1 85 ? -6.243 10.365 13.812 1.00 91.81 85 ASN A CA 1
ATOM 667 C C . ASN A 1 85 ? -5.719 10.232 12.375 1.00 91.81 85 ASN A C 1
ATOM 669 O O . ASN A 1 85 ? -5.325 9.132 11.973 1.00 91.81 85 ASN A O 1
ATOM 673 N N . PRO A 1 86 ? -5.674 11.335 11.605 1.00 92.75 86 PRO A N 1
ATOM 674 C CA . PRO A 1 86 ? -5.080 11.309 10.282 1.00 92.75 86 PRO A CA 1
ATOM 675 C C . PRO A 1 86 ? -3.599 10.928 10.335 1.00 92.75 86 PRO A C 1
ATOM 677 O O . PRO A 1 86 ? -2.873 11.405 11.206 1.00 92.75 86 PRO A O 1
ATOM 680 N N . GLN A 1 87 ? -3.154 10.130 9.369 1.00 92.50 87 GLN A N 1
ATOM 681 C CA . GLN A 1 87 ? -1.737 9.884 9.105 1.00 92.50 87 GLN A CA 1
ATOM 682 C C . GLN A 1 87 ? -1.264 10.792 7.975 1.00 92.50 87 GLN A C 1
ATOM 684 O O . GLN A 1 87 ? -2.009 11.029 7.025 1.00 92.50 87 GLN A O 1
ATOM 689 N N . THR A 1 88 ? -0.037 11.295 8.079 1.00 92.31 88 THR A N 1
ATOM 690 C CA . THR A 1 88 ? 0.580 12.159 7.068 1.00 92.31 88 THR A CA 1
ATOM 691 C C . THR A 1 88 ? 1.905 11.546 6.644 1.00 92.31 88 THR A C 1
ATOM 693 O O . THR A 1 88 ? 2.770 11.322 7.486 1.00 92.31 88 THR A O 1
ATOM 696 N N . VAL A 1 89 ? 2.075 11.308 5.347 1.00 90.56 89 VAL A N 1
ATOM 697 C CA . VAL A 1 89 ? 3.268 10.684 4.768 1.00 90.56 89 VAL A CA 1
ATOM 698 C C . VAL A 1 89 ? 3.840 11.580 3.685 1.00 90.56 89 VAL A C 1
ATOM 700 O O . VAL A 1 89 ? 3.116 12.102 2.842 1.00 90.56 89 VAL A O 1
ATOM 703 N N . ASN A 1 90 ? 5.155 11.753 3.704 1.00 88.94 90 ASN A N 1
ATOM 704 C CA . ASN A 1 90 ? 5.887 12.426 2.644 1.00 88.94 90 ASN A CA 1
ATOM 705 C C . ASN A 1 90 ? 6.337 11.386 1.615 1.00 88.94 90 ASN A C 1
ATOM 707 O O . ASN A 1 90 ? 7.078 10.471 1.967 1.00 88.94 90 ASN A O 1
ATOM 711 N N . ILE A 1 91 ? 5.926 11.553 0.359 1.00 84.69 91 ILE A N 1
ATOM 712 C CA . ILE A 1 91 ? 6.239 10.615 -0.726 1.00 84.69 91 ILE A CA 1
ATOM 713 C C . ILE A 1 91 ? 7.378 11.075 -1.646 1.00 84.69 91 ILE A C 1
ATOM 715 O O . ILE A 1 91 ? 7.584 10.465 -2.689 1.00 84.69 91 ILE A O 1
ATOM 719 N N . LYS A 1 92 ? 8.099 12.149 -1.278 1.00 80.75 92 LYS A N 1
ATOM 720 C CA . LYS A 1 92 ? 9.308 12.715 -1.921 1.00 80.75 92 LYS A CA 1
ATOM 721 C C . LYS A 1 92 ? 9.425 12.443 -3.430 1.00 80.75 92 LYS A C 1
ATOM 723 O O . LYS A 1 92 ? 10.126 11.529 -3.849 1.00 80.75 92 LYS A O 1
ATOM 728 N N . GLY A 1 93 ? 8.786 13.278 -4.250 1.00 79.44 93 GLY A N 1
ATOM 729 C CA . GLY A 1 93 ? 8.846 13.139 -5.710 1.00 79.44 93 GLY A CA 1
ATOM 730 C C . GLY A 1 93 ? 8.022 11.968 -6.251 1.00 79.44 93 GLY A C 1
ATOM 731 O O . GLY A 1 93 ? 8.186 11.591 -7.408 1.00 79.44 93 GLY A O 1
ATOM 732 N N . GLY A 1 94 ? 7.149 11.394 -5.423 1.00 84.56 94 GLY A N 1
ATOM 733 C CA . GLY A 1 94 ? 6.175 10.388 -5.809 1.00 84.56 94 GLY A CA 1
ATOM 734 C C . GLY A 1 94 ? 4.827 10.983 -6.224 1.00 84.56 94 GLY A C 1
ATOM 735 O O . GLY A 1 94 ? 4.442 12.072 -5.801 1.00 84.56 94 GLY A O 1
ATOM 736 N N . GLU A 1 95 ? 4.078 10.243 -7.029 1.00 86.88 95 GLU A N 1
ATOM 737 C CA . GLU A 1 95 ? 2.678 10.480 -7.380 1.00 86.88 95 GLU A CA 1
ATOM 738 C C . GLU A 1 95 ? 1.831 9.260 -7.014 1.00 86.88 95 GLU A C 1
ATOM 740 O O . GLU A 1 95 ? 2.258 8.120 -7.199 1.00 86.88 95 GLU A O 1
ATOM 745 N N . ILE A 1 96 ? 0.612 9.482 -6.515 1.00 89.94 96 ILE A N 1
ATOM 746 C CA . ILE A 1 96 ? -0.349 8.389 -6.344 1.00 89.94 96 ILE A CA 1
ATOM 747 C C . ILE A 1 96 ? -0.927 8.045 -7.713 1.00 89.94 96 ILE A C 1
ATOM 749 O O . ILE A 1 96 ? -1.544 8.897 -8.351 1.00 89.94 96 ILE A O 1
ATOM 753 N N . ARG A 1 97 ? -0.803 6.783 -8.130 1.00 89.44 97 ARG A N 1
ATOM 754 C CA . ARG A 1 97 ? -1.449 6.288 -9.359 1.00 89.44 97 ARG A CA 1
ATOM 755 C C . ARG A 1 97 ? -2.743 5.535 -9.099 1.00 89.44 97 ARG A C 1
ATOM 757 O O . ARG A 1 97 ? -3.640 5.548 -9.938 1.00 89.44 97 ARG A O 1
ATOM 764 N N . LYS A 1 98 ? -2.857 4.875 -7.946 1.00 92.81 98 LYS A N 1
ATOM 765 C CA . LYS A 1 98 ? -4.055 4.119 -7.573 1.00 92.81 98 LYS A CA 1
ATOM 766 C C . LYS A 1 98 ? -4.205 4.068 -6.059 1.00 92.81 98 LYS A C 1
ATOM 768 O O . LYS A 1 98 ? -3.223 3.994 -5.325 1.00 92.81 98 LYS A O 1
ATOM 773 N N . VAL A 1 99 ? -5.457 4.077 -5.622 1.00 95.44 99 VAL A N 1
ATOM 774 C CA . VAL A 1 99 ? -5.856 3.733 -4.260 1.00 95.44 99 VAL A CA 1
ATOM 775 C C . VAL A 1 99 ? -6.903 2.634 -4.361 1.00 95.44 99 VAL A C 1
ATOM 777 O O . VAL A 1 99 ? -7.866 2.763 -5.127 1.00 95.44 99 VAL A O 1
ATOM 780 N N . GLU A 1 100 ? -6.750 1.571 -3.588 1.00 96.38 100 GLU A N 1
ATOM 781 C CA . GLU A 1 100 ? -7.742 0.506 -3.467 1.00 96.38 100 GLU A CA 1
ATOM 782 C C . GLU A 1 100 ? -7.861 0.003 -2.033 1.00 96.38 100 GLU A C 1
ATOM 784 O O . GLU A 1 100 ? -7.063 0.357 -1.168 1.00 96.38 100 GLU A O 1
ATOM 789 N N . ILE A 1 101 ? -8.916 -0.761 -1.773 1.00 97.06 101 ILE A N 1
ATOM 790 C CA . ILE A 1 101 ? -9.145 -1.412 -0.488 1.00 97.06 101 ILE A CA 1
ATOM 791 C C . ILE A 1 101 ? -9.512 -2.870 -0.732 1.00 97.06 101 ILE A C 1
ATOM 793 O O . ILE A 1 101 ? -10.171 -3.177 -1.727 1.00 97.06 101 ILE A O 1
ATOM 797 N N . SER A 1 102 ? -9.105 -3.748 0.173 1.00 96.81 102 SER A N 1
ATOM 798 C CA . SER A 1 102 ? -9.470 -5.166 0.171 1.00 96.81 102 SER A CA 1
ATOM 799 C C . SER A 1 102 ? -9.350 -5.718 1.581 1.00 96.81 102 SER A C 1
ATOM 801 O O . SER A 1 102 ? -8.559 -5.208 2.357 1.00 96.81 102 SER A O 1
ATOM 803 N N . ASP A 1 103 ? -10.099 -6.766 1.887 1.00 96.44 103 ASP A N 1
ATOM 804 C CA . ASP A 1 103 ? -9.942 -7.564 3.104 1.00 96.44 103 ASP A CA 1
ATOM 805 C C . ASP A 1 103 ? -9.066 -8.779 2.756 1.00 96.44 103 ASP A C 1
ATOM 807 O O . ASP A 1 103 ? -9.539 -9.712 2.094 1.00 96.44 103 ASP A O 1
ATOM 811 N N . LEU A 1 104 ? -7.760 -8.703 3.041 1.00 96.44 104 LEU A N 1
ATOM 812 C CA . LEU A 1 104 ? -6.816 -9.756 2.641 1.00 96.44 104 LEU A CA 1
ATOM 813 C C . LEU A 1 104 ? -6.839 -10.960 3.587 1.00 96.44 104 LEU A C 1
ATOM 815 O O . LEU A 1 104 ? -6.673 -12.089 3.125 1.00 96.44 104 LEU A O 1
ATOM 819 N N . ASP A 1 105 ? -7.048 -10.740 4.885 1.00 94.88 105 ASP A N 1
ATOM 820 C CA . ASP A 1 105 ? -7.044 -11.795 5.909 1.00 94.88 105 ASP A CA 1
ATOM 821 C C . ASP A 1 105 ? -8.444 -12.290 6.302 1.00 94.88 105 ASP A C 1
ATOM 823 O O . ASP A 1 105 ? -8.576 -13.196 7.128 1.00 94.88 105 ASP A O 1
ATOM 827 N N . ASN A 1 106 ? -9.488 -11.782 5.641 1.00 94.69 106 ASN A N 1
ATOM 828 C CA . ASN A 1 106 ? -10.879 -12.186 5.826 1.00 94.69 106 ASN A CA 1
ATOM 829 C C . ASN A 1 106 ? -11.392 -11.918 7.252 1.00 94.69 106 ASN A C 1
ATOM 831 O O . ASN A 1 106 ? -12.230 -12.667 7.769 1.00 94.69 106 ASN A O 1
ATOM 835 N N . ASP A 1 107 ? -10.901 -10.856 7.894 1.00 93.62 107 ASP A N 1
ATOM 836 C CA . ASP A 1 107 ? -11.346 -10.425 9.221 1.00 93.62 107 ASP A CA 1
ATOM 837 C C . ASP A 1 107 ? -12.572 -9.485 9.173 1.00 93.62 107 ASP A C 1
ATOM 839 O O . ASP A 1 107 ? -13.088 -9.079 10.219 1.00 93.62 107 ASP A O 1
ATOM 843 N N . SER A 1 108 ? -13.112 -9.230 7.970 1.00 93.69 108 SER A N 1
ATOM 844 C CA . SER A 1 108 ? -14.189 -8.281 7.640 1.00 93.69 108 SER A CA 1
ATOM 845 C C . SER A 1 108 ? -13.802 -6.806 7.735 1.00 93.69 108 SER A C 1
ATOM 847 O O . SER A 1 108 ? -14.670 -5.939 7.554 1.00 93.69 108 SER A O 1
ATOM 849 N N . PHE A 1 109 ? -12.536 -6.484 7.986 1.00 94.00 109 PHE A N 1
ATOM 850 C CA . PHE A 1 109 ? -12.040 -5.119 8.039 1.00 94.00 109 PHE A CA 1
ATOM 851 C C . PHE A 1 109 ? -11.034 -4.877 6.909 1.00 94.00 109 PHE A C 1
ATOM 853 O O . PHE A 1 109 ? -10.126 -5.664 6.690 1.00 94.00 109 PHE A O 1
ATOM 860 N N . PRO A 1 110 ? -11.189 -3.782 6.148 1.00 96.19 110 PRO A N 1
ATOM 861 C CA . PRO A 1 110 ?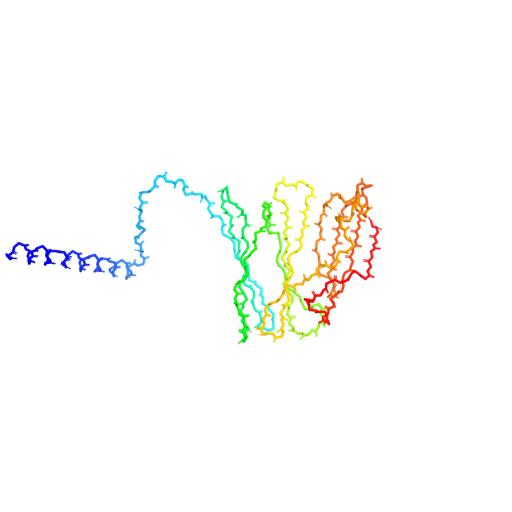 -10.360 -3.568 4.974 1.00 96.19 110 PRO A CA 1
ATOM 862 C C . PRO A 1 110 ? -8.933 -3.150 5.337 1.00 96.19 110 PRO A C 1
ATOM 864 O O . PRO A 1 110 ? -8.707 -2.305 6.213 1.00 96.19 110 PRO A O 1
ATOM 867 N N . GLU A 1 111 ? -7.994 -3.612 4.525 1.00 96.94 111 GLU A N 1
ATOM 868 C CA . GLU A 1 111 ? -6.738 -2.938 4.248 1.00 96.94 111 GLU A CA 1
ATOM 869 C C . GLU A 1 111 ? -6.907 -1.863 3.164 1.00 96.94 111 GLU A C 1
ATOM 871 O O . GLU A 1 111 ? -7.685 -2.001 2.217 1.00 96.94 111 GLU A O 1
ATOM 876 N N . LEU A 1 112 ? -6.138 -0.786 3.298 1.00 97.38 112 LEU A N 1
ATOM 877 C CA . LEU A 1 112 ? -5.975 0.303 2.346 1.00 97.38 112 LEU A CA 1
ATOM 878 C C . LEU A 1 112 ? -4.619 0.178 1.659 1.00 97.38 112 LEU A C 1
ATOM 880 O O . LEU A 1 112 ? -3.590 0.117 2.325 1.00 97.38 112 LEU A O 1
ATOM 884 N N . PHE A 1 113 ? -4.630 0.249 0.332 1.00 97.06 113 PHE A N 1
ATOM 885 C CA . PHE A 1 113 ? -3.449 0.203 -0.520 1.00 97.06 113 PHE A CA 1
ATOM 886 C C . PHE A 1 113 ? -3.358 1.496 -1.319 1.00 97.06 113 PHE A C 1
ATOM 888 O O . PHE A 1 113 ? -4.291 1.861 -2.039 1.00 97.06 113 PHE A O 1
ATOM 895 N N . ILE A 1 114 ? -2.232 2.191 -1.202 1.00 95.19 114 ILE A N 1
ATOM 896 C CA . ILE A 1 114 ? -1.923 3.396 -1.971 1.00 95.19 114 ILE A CA 1
ATOM 897 C C . ILE A 1 114 ? -0.653 3.123 -2.765 1.00 95.19 114 ILE A C 1
ATOM 899 O O . ILE A 1 114 ? 0.399 2.878 -2.181 1.00 95.19 114 ILE A O 1
ATOM 903 N N . TYR A 1 115 ? -0.738 3.184 -4.090 1.00 93.38 115 TYR A N 1
ATOM 904 C CA . TYR A 1 115 ? 0.401 2.916 -4.964 1.00 93.38 115 TYR A CA 1
ATOM 905 C C . TYR A 1 115 ? 1.036 4.213 -5.417 1.00 93.38 115 TYR A C 1
ATOM 907 O O . TYR A 1 115 ? 0.424 5.009 -6.142 1.00 93.38 115 TYR A O 1
ATOM 915 N N . VAL A 1 116 ? 2.268 4.403 -4.963 1.00 91.31 116 VAL A N 1
ATOM 916 C CA . VAL A 1 116 ? 3.065 5.592 -5.208 1.00 91.31 116 VAL A CA 1
ATOM 917 C C . VAL A 1 116 ? 4.142 5.258 -6.222 1.00 91.31 116 VAL A C 1
ATOM 919 O O . VAL A 1 116 ? 4.800 4.230 -6.114 1.00 91.31 116 VAL A O 1
ATOM 922 N N . TYR A 1 117 ? 4.331 6.136 -7.198 1.00 89.12 117 TYR A N 1
ATOM 923 C CA . TYR A 1 117 ? 5.321 5.978 -8.255 1.00 89.12 117 TYR A CA 1
ATOM 924 C C . TYR A 1 117 ? 6.194 7.215 -8.380 1.00 89.12 117 TYR A C 1
ATOM 926 O O . TYR A 1 117 ? 5.720 8.324 -8.163 1.00 89.12 117 TYR A O 1
ATOM 934 N N . ALA A 1 118 ? 7.455 7.050 -8.766 1.00 87.81 118 ALA A N 1
ATOM 935 C CA . ALA A 1 118 ? 8.356 8.167 -9.025 1.00 87.81 118 ALA A CA 1
ATOM 936 C C . ALA A 1 118 ? 7.835 9.042 -10.182 1.00 87.81 118 ALA A C 1
ATOM 938 O O . ALA A 1 118 ? 7.623 8.562 -11.300 1.00 87.81 118 ALA A O 1
ATOM 939 N N . LYS A 1 119 ? 7.663 10.344 -9.927 1.00 85.50 119 LYS A N 1
ATOM 940 C CA . LYS A 1 119 ? 7.219 11.322 -10.929 1.00 85.50 119 LYS A CA 1
ATOM 941 C C . LYS A 1 119 ? 8.243 11.470 -12.046 1.00 85.50 119 LYS A C 1
ATOM 943 O O . LYS A 1 119 ? 9.445 11.541 -11.802 1.00 85.50 119 LYS A O 1
ATOM 948 N N . GLY A 1 120 ? 7.752 11.576 -13.281 1.00 79.81 120 GLY A N 1
ATOM 949 C CA . GLY A 1 120 ? 8.582 11.880 -14.451 1.00 79.81 120 GLY A CA 1
ATOM 950 C C . GLY A 1 120 ? 9.612 10.805 -14.811 1.00 79.81 120 GLY A C 1
ATOM 951 O O . GLY A 1 120 ? 10.495 11.068 -15.624 1.00 79.81 120 GLY A O 1
ATOM 952 N N . ASN A 1 121 ? 9.521 9.605 -14.229 1.00 78.19 121 ASN A N 1
ATOM 953 C CA . ASN A 1 121 ? 10.455 8.521 -14.495 1.00 78.19 121 ASN A CA 1
ATOM 954 C C . ASN A 1 121 ? 9.844 7.480 -15.444 1.00 78.19 121 ASN A C 1
ATOM 956 O O . ASN A 1 121 ? 8.861 6.821 -15.108 1.00 78.19 121 ASN A O 1
ATOM 960 N N . ALA A 1 122 ? 10.471 7.282 -16.605 1.00 82.50 122 ALA A N 1
ATOM 961 C CA . ALA A 1 122 ? 10.048 6.287 -17.593 1.00 82.50 122 ALA A CA 1
ATOM 962 C C . ALA A 1 122 ? 10.125 4.838 -17.079 1.00 82.50 122 ALA A C 1
ATOM 964 O O . ALA A 1 122 ? 9.400 3.974 -17.564 1.00 82.50 122 ALA A O 1
ATOM 965 N N . LYS A 1 123 ? 10.984 4.573 -16.089 1.00 86.12 123 LYS A N 1
ATOM 966 C CA . LYS A 1 123 ? 11.139 3.260 -15.463 1.00 86.12 123 LYS A CA 1
ATOM 967 C C . LYS A 1 123 ? 10.018 2.926 -14.493 1.00 86.12 123 LYS A C 1
ATOM 969 O O . LYS A 1 123 ? 9.984 1.797 -14.059 1.00 86.12 123 LYS A O 1
ATOM 974 N N . ASN A 1 124 ? 9.093 3.829 -14.155 1.00 87.38 124 ASN A N 1
ATOM 975 C CA . ASN A 1 124 ? 7.935 3.496 -13.311 1.00 87.38 124 ASN A CA 1
ATOM 976 C C . ASN A 1 124 ? 8.289 2.793 -11.985 1.00 87.38 124 ASN A C 1
ATOM 978 O O . ASN A 1 124 ? 7.587 1.868 -11.590 1.00 87.38 124 ASN A O 1
ATOM 982 N N . TYR A 1 125 ? 9.344 3.249 -11.307 1.00 89.25 125 TYR A N 1
ATOM 983 C CA . TYR A 1 125 ? 9.646 2.794 -9.951 1.00 89.25 125 TYR A CA 1
ATOM 984 C C . TYR A 1 125 ? 8.495 3.142 -9.012 1.00 89.25 125 TYR A C 1
ATOM 986 O O . TYR A 1 125 ? 8.056 4.298 -8.990 1.00 89.25 125 TYR A O 1
ATOM 994 N N . GLY A 1 126 ? 8.021 2.176 -8.240 1.00 89.44 126 GLY A N 1
ATOM 995 C CA . GLY A 1 126 ? 6.903 2.354 -7.333 1.00 89.44 126 GLY A CA 1
ATOM 996 C C . GLY A 1 126 ? 7.043 1.573 -6.040 1.00 89.44 126 GLY A C 1
ATOM 997 O O . GLY A 1 126 ? 7.816 0.629 -5.929 1.00 89.44 126 GLY A O 1
ATOM 998 N N . TYR A 1 127 ? 6.266 1.991 -5.051 1.00 89.50 127 TYR A N 1
ATOM 999 C CA . TYR A 1 127 ? 6.146 1.320 -3.766 1.00 89.50 127 TYR A CA 1
ATOM 1000 C C . TYR A 1 127 ? 4.717 1.475 -3.231 1.00 89.50 127 TYR A C 1
ATOM 1002 O O . TYR A 1 127 ? 4.054 2.494 -3.480 1.00 89.50 127 TYR A O 1
ATOM 1010 N N . PRO A 1 128 ? 4.204 0.475 -2.500 1.00 92.50 128 PRO A N 1
ATOM 1011 C CA . PRO A 1 128 ? 2.917 0.583 -1.845 1.00 92.50 128 PRO A CA 1
ATOM 1012 C C . PRO A 1 128 ? 3.068 1.229 -0.458 1.00 92.50 128 PRO A C 1
ATOM 1014 O O . PRO A 1 128 ? 4.004 0.948 0.284 1.00 92.50 128 PRO A O 1
ATOM 1017 N N . LEU A 1 129 ? 2.100 2.056 -0.074 1.00 93.38 129 LEU A N 1
ATOM 1018 C CA . LEU A 1 129 ? 1.797 2.339 1.327 1.00 93.38 129 LEU A CA 1
ATOM 1019 C C . LEU A 1 129 ? 0.561 1.523 1.693 1.00 93.38 129 LEU A C 1
ATOM 1021 O O . LEU A 1 129 ? -0.462 1.620 1.006 1.00 93.38 129 LEU A O 1
ATOM 1025 N N . ILE A 1 130 ? 0.659 0.715 2.745 1.00 95.62 130 ILE A N 1
ATOM 1026 C CA . ILE A 1 130 ? -0.387 -0.236 3.116 1.00 95.62 130 ILE A CA 1
ATOM 1027 C C . ILE A 1 130 ? -0.756 -0.039 4.579 1.00 95.62 130 ILE A C 1
ATOM 1029 O O . ILE A 1 130 ? 0.107 0.024 5.452 1.00 95.62 130 ILE A O 1
ATOM 1033 N N . TYR A 1 131 ? -2.055 0.047 4.837 1.00 95.75 131 TYR A N 1
ATOM 1034 C CA . TYR A 1 131 ? -2.611 0.211 6.173 1.00 95.75 131 TYR A CA 1
ATOM 1035 C C . TYR A 1 131 ? -3.702 -0.818 6.401 1.00 95.75 131 TYR A C 1
ATOM 1037 O O . TYR A 1 131 ? -4.497 -1.069 5.504 1.00 95.75 131 TYR A O 1
ATOM 1045 N N . SER A 1 132 ? -3.799 -1.355 7.609 1.00 94.94 132 SER A N 1
ATOM 1046 C CA . SER A 1 132 ? -4.878 -2.255 8.004 1.00 94.94 132 SER A CA 1
ATOM 1047 C C . SER A 1 132 ? -5.785 -1.596 9.033 1.00 94.94 132 SER A C 1
ATOM 1049 O O . SER A 1 132 ? -5.352 -0.807 9.887 1.00 94.94 132 SER A O 1
ATOM 1051 N N . SER A 1 133 ? -7.072 -1.915 8.950 1.00 93.06 133 SER A N 1
ATOM 1052 C CA . SER A 1 133 ? -8.029 -1.590 9.991 1.00 93.06 133 SER A CA 1
ATOM 1053 C C . SER A 1 133 ? -7.963 -2.634 11.103 1.00 93.06 133 SER A C 1
ATOM 1055 O O . SER A 1 133 ? -8.291 -3.799 10.918 1.00 93.06 133 SER A O 1
ATOM 1057 N N . ASN A 1 134 ? -7.596 -2.218 12.312 1.00 89.50 134 ASN A N 1
ATOM 1058 C CA . ASN A 1 134 ? -7.631 -3.094 13.478 1.00 89.50 134 ASN A CA 1
ATOM 1059 C C . ASN A 1 134 ? -9.056 -3.168 14.039 1.00 89.50 134 ASN A C 1
ATOM 1061 O O . ASN A 1 134 ? -9.368 -2.482 15.013 1.00 89.50 134 ASN A O 1
ATOM 1065 N N . LYS A 1 135 ? -9.940 -3.946 13.406 1.00 86.62 135 LYS A N 1
ATOM 1066 C CA . LYS A 1 135 ? -11.306 -4.222 13.892 1.00 86.62 135 LYS A CA 1
ATOM 1067 C C . LYS A 1 135 ? -12.110 -2.971 14.273 1.00 86.62 135 LYS A C 1
ATOM 1069 O O . LYS A 1 135 ? -12.741 -2.920 15.329 1.00 86.62 135 LYS A O 1
ATOM 1074 N N . LYS A 1 136 ? -12.051 -1.921 13.442 1.00 88.12 136 LYS A N 1
ATOM 1075 C CA . LYS A 1 136 ? -12.633 -0.584 13.705 1.00 88.12 136 LYS A CA 1
ATOM 1076 C C . LYS A 1 136 ? -12.095 0.152 14.939 1.00 88.12 136 LYS A C 1
ATOM 1078 O O . LYS A 1 136 ? -12.645 1.178 15.326 1.00 88.12 136 LYS A O 1
ATOM 1083 N N . TRP A 1 137 ? -11.035 -0.308 15.587 1.00 90.25 137 TRP A N 1
ATOM 1084 C CA . TRP A 1 137 ? -10.457 0.427 16.713 1.00 90.25 137 TRP A CA 1
ATOM 1085 C C . TRP A 1 137 ? -9.517 1.523 16.231 1.00 90.25 137 TRP A C 1
ATOM 1087 O O . TRP A 1 137 ? -9.590 2.654 16.717 1.00 90.25 137 TRP A O 1
ATOM 1097 N N . SER A 1 138 ? -8.642 1.194 15.284 1.00 91.06 138 SER A N 1
ATOM 1098 C CA . SER A 1 138 ? -7.615 2.098 14.773 1.00 91.06 138 SER A CA 1
ATOM 1099 C C . SER A 1 138 ? -7.120 1.680 13.390 1.00 91.06 138 SER A C 1
ATOM 1101 O O . SER A 1 138 ? -7.360 0.559 12.948 1.00 91.06 138 SER A O 1
ATOM 1103 N N . MET A 1 139 ? -6.373 2.574 12.741 1.00 94.50 139 MET A N 1
ATOM 1104 C CA . MET A 1 139 ? -5.507 2.238 11.609 1.00 94.50 139 MET A CA 1
ATOM 1105 C C . MET A 1 139 ? -4.132 1.812 12.128 1.00 94.50 139 MET A C 1
ATOM 1107 O O . MET A 1 139 ? -3.664 2.386 13.115 1.00 94.50 139 MET A O 1
ATOM 1111 N N . GLY A 1 140 ? -3.486 0.857 11.470 1.00 92.12 140 GLY A N 1
ATOM 1112 C CA . GLY A 1 140 ? -2.075 0.532 11.684 1.00 92.12 140 GLY A CA 1
ATOM 1113 C C . GLY A 1 140 ? -1.367 0.284 10.359 1.00 92.12 140 GLY A C 1
ATOM 1114 O O . GLY A 1 140 ? -2.018 -0.094 9.385 1.00 92.12 140 GLY A O 1
ATOM 1115 N N . ASP A 1 141 ? -0.059 0.508 10.328 1.00 91.75 141 ASP A N 1
ATOM 1116 C CA . ASP A 1 141 ? 0.767 0.194 9.163 1.00 91.75 141 ASP A CA 1
ATOM 1117 C C . ASP A 1 141 ? 0.797 -1.322 8.931 1.00 91.75 141 ASP A C 1
ATOM 1119 O O . ASP A 1 141 ? 0.713 -2.112 9.880 1.00 91.75 141 ASP A O 1
ATOM 1123 N N . VAL A 1 142 ? 0.909 -1.717 7.666 1.00 91.69 142 VAL A N 1
ATOM 1124 C CA . VAL A 1 142 ? 1.236 -3.088 7.274 1.00 91.69 142 VAL A CA 1
ATOM 1125 C C . VAL A 1 142 ? 2.655 -3.080 6.739 1.00 91.69 142 VAL A C 1
ATOM 1127 O O . VAL A 1 142 ? 2.965 -2.377 5.777 1.00 91.69 142 VAL A O 1
ATOM 1130 N N . GLU A 1 143 ? 3.516 -3.863 7.368 1.00 88.88 143 GLU A N 1
ATOM 1131 C CA . GLU A 1 143 ? 4.890 -4.028 6.920 1.00 88.88 143 GLU A CA 1
ATOM 1132 C C . GLU A 1 143 ? 4.920 -5.017 5.753 1.00 88.88 143 GLU A C 1
ATOM 1134 O O . GLU A 1 143 ? 4.414 -6.134 5.847 1.00 88.88 143 GLU A O 1
ATOM 1139 N N . VAL A 1 144 ? 5.502 -4.617 4.628 1.00 83.75 144 VAL A N 1
ATOM 1140 C CA . VAL A 1 144 ? 5.770 -5.552 3.535 1.00 83.75 144 VAL A CA 1
ATOM 1141 C C . VAL A 1 144 ? 7.109 -6.191 3.838 1.00 83.75 144 VAL A C 1
ATOM 1143 O O . VAL A 1 144 ? 8.132 -5.520 3.744 1.00 83.75 144 VAL A O 1
ATOM 1146 N N . LEU A 1 145 ? 7.107 -7.466 4.236 1.00 75.38 145 LEU A N 1
ATOM 1147 C CA . LEU A 1 145 ? 8.362 -8.184 4.381 1.00 75.38 145 LEU A CA 1
ATOM 1148 C C . LEU A 1 145 ? 8.921 -8.407 2.988 1.00 75.38 145 LEU A C 1
ATOM 1150 O O . LEU A 1 145 ? 8.433 -9.226 2.204 1.00 75.38 145 LEU A O 1
ATOM 1154 N N . GLU A 1 146 ? 9.928 -7.615 2.668 1.00 65.31 146 GLU A N 1
ATOM 1155 C CA . GLU A 1 146 ? 10.651 -7.772 1.434 1.00 65.31 146 GLU A CA 1
ATOM 1156 C C . GLU A 1 146 ? 11.404 -9.112 1.449 1.00 65.31 146 GLU A C 1
ATOM 1158 O O . GLU A 1 146 ? 12.010 -9.515 2.444 1.00 65.31 146 GLU A O 1
ATOM 1163 N N . THR A 1 147 ? 11.461 -9.774 0.296 1.00 48.41 147 THR A N 1
ATOM 1164 C CA . THR A 1 147 ? 12.764 -10.269 -0.150 1.00 48.41 147 THR A CA 1
ATOM 1165 C C . THR A 1 147 ? 13.545 -9.031 -0.582 1.00 48.41 147 THR A C 1
ATOM 1167 O O . THR A 1 147 ? 13.419 -8.609 -1.723 1.00 48.41 147 THR A O 1
ATOM 1170 N N . ASP A 1 148 ? 14.203 -8.396 0.382 1.00 40.53 148 ASP A N 1
ATOM 1171 C CA . ASP A 1 148 ? 14.862 -7.082 0.338 1.00 40.53 148 ASP A CA 1
ATOM 1172 C C . ASP A 1 148 ? 15.448 -6.674 -1.047 1.00 40.53 148 ASP A C 1
ATOM 1174 O O . ASP A 1 148 ? 16.526 -7.154 -1.410 1.00 40.53 148 ASP A O 1
ATOM 1178 N N . PRO A 1 149 ? 14.785 -5.797 -1.840 1.00 40.62 149 PRO A N 1
ATOM 1179 C CA . PRO A 1 149 ? 15.353 -5.122 -3.009 1.00 40.62 149 PRO A CA 1
ATOM 1180 C C . PRO A 1 149 ? 16.540 -4.197 -2.691 1.00 40.62 149 PRO A C 1
ATOM 1182 O O . PRO A 1 149 ? 17.236 -3.764 -3.611 1.00 40.62 149 PRO A O 1
ATOM 1185 N N . TYR A 1 150 ? 16.803 -3.900 -1.415 1.00 35.31 150 TYR A N 1
ATOM 1186 C CA . TYR A 1 150 ? 17.952 -3.129 -0.933 1.00 35.31 150 TYR A CA 1
ATOM 1187 C C . TYR A 1 150 ? 18.997 -3.983 -0.188 1.00 35.31 150 TYR A C 1
ATOM 1189 O O . TYR A 1 150 ? 20.051 -3.453 0.187 1.00 35.31 150 TYR A O 1
ATOM 1197 N N . ALA A 1 151 ? 18.785 -5.299 -0.039 1.00 40.09 151 ALA A N 1
ATOM 1198 C CA . ALA A 1 151 ? 19.806 -6.220 0.433 1.00 40.09 151 ALA A CA 1
ATOM 1199 C C . ALA A 1 151 ? 20.827 -6.254 -0.681 1.00 40.09 151 ALA A C 1
ATOM 1201 O O . ALA A 1 151 ? 20.529 -6.659 -1.804 1.00 40.09 151 ALA A O 1
ATOM 1202 N N . VAL A 1 152 ? 22.027 -5.807 -0.342 1.00 37.38 152 VAL A N 1
ATOM 1203 C CA . VAL A 1 152 ? 23.101 -5.348 -1.227 1.00 37.38 152 VAL A CA 1
ATOM 1204 C C . VAL A 1 152 ? 23.544 -6.377 -2.298 1.00 37.38 152 VAL A C 1
ATOM 1206 O O . VAL A 1 152 ? 24.321 -6.025 -3.176 1.00 37.38 152 VAL A O 1
ATOM 1209 N N . ASP A 1 153 ? 22.971 -7.589 -2.321 1.00 41.84 153 ASP A N 1
ATOM 1210 C CA . ASP A 1 153 ? 23.197 -8.642 -3.321 1.00 41.84 153 ASP A CA 1
ATOM 1211 C C . ASP A 1 153 ? 21.932 -9.305 -3.935 1.00 41.84 153 ASP A C 1
ATOM 1213 O O . ASP A 1 153 ? 22.059 -10.058 -4.904 1.00 41.84 153 ASP A O 1
ATOM 1217 N N . ALA A 1 154 ? 20.706 -9.068 -3.443 1.00 44.69 154 ALA A N 1
ATOM 1218 C CA . ALA A 1 154 ? 19.524 -9.842 -3.871 1.00 44.69 154 ALA A CA 1
ATOM 1219 C C . ALA A 1 154 ? 18.811 -9.280 -5.117 1.00 44.69 154 ALA A C 1
ATOM 1221 O O . ALA A 1 154 ? 18.214 -10.053 -5.874 1.00 44.69 154 ALA A O 1
ATOM 1222 N N . ASP A 1 155 ? 18.936 -7.972 -5.378 1.00 52.03 155 ASP A N 1
ATOM 1223 C CA . ASP A 1 155 ? 18.207 -7.310 -6.466 1.00 52.03 155 ASP A CA 1
ATOM 1224 C C . ASP A 1 155 ? 19.038 -6.304 -7.273 1.00 52.03 155 ASP A C 1
ATOM 1226 O O . ASP A 1 155 ? 18.524 -5.351 -7.853 1.00 52.03 155 ASP A O 1
ATOM 1230 N N . ALA A 1 156 ? 20.320 -6.621 -7.501 1.00 54.19 156 ALA A N 1
ATOM 1231 C CA . ALA A 1 156 ? 21.127 -6.019 -8.579 1.00 54.19 156 ALA A CA 1
ATOM 1232 C C . ALA A 1 156 ? 20.486 -6.155 -9.989 1.00 54.19 156 ALA A C 1
ATOM 1234 O O . ALA A 1 156 ? 21.060 -5.739 -10.999 1.00 54.19 156 ALA A O 1
ATOM 1235 N N . LYS A 1 157 ? 19.307 -6.783 -10.064 1.00 74.81 157 LYS A N 1
ATOM 1236 C CA . LYS A 1 157 ? 18.493 -6.993 -11.246 1.00 74.81 157 LYS A CA 1
ATOM 1237 C C . LYS A 1 157 ? 17.240 -6.121 -11.284 1.00 74.81 157 LYS A C 1
ATOM 1239 O O . LYS A 1 157 ? 16.685 -6.056 -12.362 1.00 74.81 157 LYS A O 1
ATOM 1244 N N . TYR A 1 158 ? 16.797 -5.439 -10.235 1.00 85.69 158 TYR A N 1
ATOM 1245 C CA . TYR A 1 158 ? 15.577 -4.625 -10.299 1.00 85.69 158 TYR A CA 1
ATOM 1246 C C . TYR A 1 158 ? 15.695 -3.453 -11.298 1.00 85.69 158 TYR A C 1
ATOM 1248 O O . TYR A 1 158 ? 16.641 -2.668 -11.251 1.00 85.69 158 TYR A O 1
ATOM 1256 N N . ASP A 1 159 ? 14.732 -3.326 -12.216 1.00 89.44 159 ASP A N 1
ATOM 1257 C CA . ASP A 1 159 ? 14.719 -2.323 -13.298 1.00 89.44 159 ASP A CA 1
ATOM 1258 C C . ASP A 1 159 ? 13.375 -1.569 -13.404 1.00 89.44 159 ASP A C 1
ATOM 1260 O O . ASP A 1 159 ? 13.046 -0.997 -14.447 1.00 89.44 159 ASP A O 1
ATOM 1264 N N . GLY A 1 160 ? 12.592 -1.548 -12.320 1.00 89.38 160 GLY A N 1
ATOM 1265 C CA . GLY A 1 160 ? 11.319 -0.829 -12.244 1.00 89.38 160 GLY A CA 1
ATOM 1266 C C . GLY A 1 160 ? 10.186 -1.542 -12.982 1.00 89.38 160 GLY A C 1
ATOM 1267 O O . GLY A 1 160 ? 10.008 -2.745 -1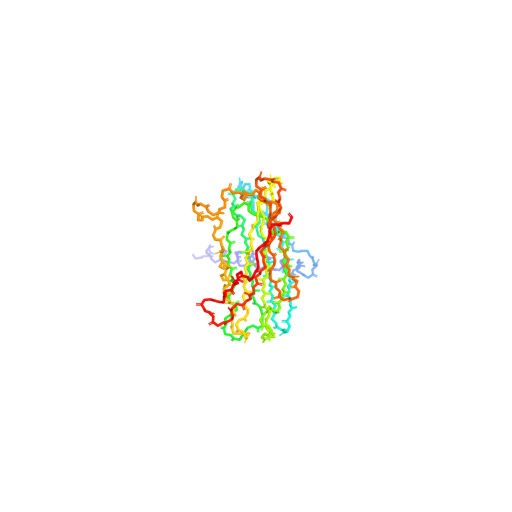2.855 1.00 89.38 160 GLY A O 1
ATOM 1268 N N . GLU A 1 161 ? 9.393 -0.799 -13.749 1.00 93.25 161 GLU A N 1
ATOM 1269 C CA . GLU A 1 161 ? 8.120 -1.201 -14.352 1.00 93.25 161 GLU A CA 1
ATOM 1270 C C . GLU A 1 161 ? 7.176 -1.851 -13.331 1.00 93.25 161 GLU A C 1
ATOM 1272 O O . GLU A 1 161 ? 6.537 -2.864 -13.626 1.00 93.25 161 GLU A O 1
ATOM 1277 N N . ASP A 1 162 ? 7.094 -1.265 -12.130 1.00 93.00 162 ASP A N 1
ATOM 1278 C CA . ASP A 1 162 ? 6.310 -1.841 -11.045 1.00 93.00 162 ASP A CA 1
ATOM 1279 C C . ASP A 1 162 ? 4.822 -1.849 -11.359 1.00 93.00 162 ASP A C 1
ATOM 1281 O O . ASP A 1 162 ? 4.215 -0.859 -11.779 1.00 93.00 162 ASP A O 1
ATOM 1285 N N . GLU A 1 163 ? 4.199 -2.972 -11.055 1.00 94.88 163 GLU A N 1
ATOM 1286 C CA . GLU A 1 163 ? 2.769 -3.166 -11.109 1.00 94.88 163 GLU A CA 1
ATOM 1287 C C . GLU A 1 163 ? 2.303 -3.821 -9.811 1.00 94.88 163 GLU A C 1
ATOM 1289 O O . GLU A 1 163 ? 2.796 -4.877 -9.412 1.00 94.88 163 GLU A O 1
ATOM 1294 N N . PHE A 1 164 ? 1.320 -3.190 -9.173 1.00 95.50 164 PHE A N 1
ATOM 1295 C CA . PHE A 1 164 ? 0.705 -3.669 -7.943 1.00 95.50 164 PHE A CA 1
ATOM 1296 C C . PHE A 1 164 ? -0.754 -4.031 -8.191 1.00 95.50 164 PHE A C 1
ATOM 1298 O O . PHE A 1 164 ? -1.500 -3.273 -8.824 1.00 95.50 164 PHE A O 1
ATOM 1305 N N . LYS A 1 165 ? -1.164 -5.198 -7.699 1.00 96.19 165 LYS A N 1
ATOM 1306 C CA . LYS A 1 165 ? -2.530 -5.710 -7.837 1.00 96.19 165 LYS A CA 1
ATOM 1307 C C . LYS A 1 165 ? -2.959 -6.450 -6.585 1.00 96.19 165 LYS A C 1
ATOM 1309 O O . LYS A 1 165 ? -2.137 -7.018 -5.871 1.00 96.19 165 LYS A O 1
ATOM 1314 N N . ILE A 1 166 ? -4.269 -6.516 -6.394 1.00 97.06 166 ILE A N 1
ATOM 1315 C CA . ILE A 1 166 ? -4.896 -7.460 -5.478 1.00 97.06 166 ILE A CA 1
ATOM 1316 C C . ILE A 1 166 ? -5.616 -8.507 -6.322 1.00 97.06 166 ILE A C 1
ATOM 1318 O O . ILE A 1 166 ? -6.430 -8.159 -7.178 1.00 97.06 166 ILE A O 1
ATOM 1322 N N . VAL A 1 167 ? -5.292 -9.780 -6.107 1.00 96.38 167 VAL A N 1
ATOM 1323 C CA . VAL A 1 167 ? -5.882 -10.924 -6.816 1.00 96.38 167 VAL A CA 1
ATOM 1324 C C . VAL A 1 167 ? -6.240 -11.977 -5.782 1.00 96.38 167 VAL A C 1
ATOM 1326 O O . VAL A 1 167 ? -5.370 -12.401 -5.032 1.00 96.38 167 VAL A O 1
ATOM 1329 N N . ASP A 1 168 ? -7.513 -12.365 -5.702 1.00 94.19 168 ASP A N 1
ATOM 1330 C CA . ASP A 1 168 ? -8.000 -13.405 -4.782 1.00 94.19 168 ASP A CA 1
ATOM 1331 C C . ASP A 1 168 ? -7.520 -13.233 -3.327 1.00 94.19 168 ASP A C 1
ATOM 1333 O O . ASP A 1 168 ? -7.101 -14.186 -2.670 1.00 94.19 168 ASP A O 1
ATOM 1337 N N . ARG A 1 169 ? -7.583 -11.991 -2.816 1.00 95.50 169 ARG A N 1
ATOM 1338 C CA . ARG A 1 169 ? -7.102 -11.587 -1.474 1.00 95.50 169 ARG A CA 1
ATOM 1339 C C . ARG A 1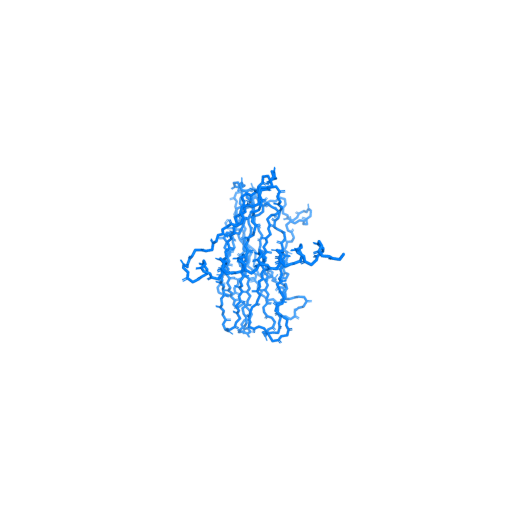 169 ? -5.594 -11.757 -1.255 1.00 95.50 169 ARG A C 1
ATOM 1341 O O . ARG A 1 169 ? -5.121 -11.783 -0.123 1.00 95.50 169 ARG A O 1
ATOM 1348 N N . LYS A 1 170 ? -4.816 -11.822 -2.329 1.00 96.50 170 LYS A N 1
ATOM 1349 C CA . LYS A 1 170 ? -3.356 -11.741 -2.297 1.00 96.50 170 LYS A CA 1
ATOM 1350 C C . LYS A 1 170 ? -2.905 -10.407 -2.852 1.00 96.50 170 LYS A C 1
ATOM 1352 O O . LYS A 1 170 ? -3.471 -9.913 -3.828 1.00 96.50 170 LYS A O 1
ATOM 1357 N N . PHE A 1 171 ? -1.865 -9.847 -2.251 1.00 97.38 171 PHE A N 1
ATOM 1358 C CA . PHE A 1 171 ? -1.160 -8.718 -2.839 1.00 97.38 171 PHE A CA 1
ATOM 1359 C C . PHE A 1 171 ? -0.120 -9.252 -3.820 1.00 97.38 171 PHE A C 1
ATOM 1361 O O . PHE A 1 171 ? 0.603 -10.196 -3.513 1.00 97.38 171 PHE A O 1
ATOM 1368 N N . VAL A 1 172 ? -0.065 -8.680 -5.014 1.00 96.50 172 VAL A N 1
ATOM 1369 C CA . VAL A 1 172 ? 0.837 -9.107 -6.080 1.00 96.50 172 VAL A CA 1
ATOM 1370 C C . VAL A 1 172 ? 1.655 -7.909 -6.520 1.00 96.50 172 VAL A C 1
ATOM 1372 O O . VAL A 1 172 ? 1.098 -6.887 -6.926 1.00 96.50 172 VAL A O 1
ATOM 1375 N N . HIS A 1 173 ? 2.973 -8.062 -6.481 1.00 94.75 173 HIS A N 1
ATOM 1376 C CA . HIS A 1 173 ? 3.928 -7.105 -7.026 1.00 94.75 173 HIS A CA 1
ATOM 1377 C C . HIS A 1 173 ? 4.630 -7.748 -8.210 1.00 94.75 173 HIS A C 1
ATOM 1379 O O . HIS A 1 173 ? 5.171 -8.845 -8.103 1.00 94.75 173 HIS A O 1
ATOM 1385 N N . THR A 1 174 ? 4.578 -7.094 -9.363 1.00 94.62 174 THR A N 1
ATOM 1386 C CA . THR A 1 174 ? 5.345 -7.481 -10.545 1.00 94.62 174 THR A CA 1
ATOM 1387 C C . THR A 1 174 ? 6.278 -6.343 -10.923 1.00 94.62 174 THR A C 1
ATOM 1389 O O . THR A 1 174 ? 5.841 -5.201 -10.964 1.00 94.62 174 THR A O 1
ATOM 1392 N N . HIS A 1 175 ? 7.535 -6.639 -11.225 1.00 92.38 175 HIS A N 1
ATOM 1393 C CA . HIS A 1 175 ? 8.511 -5.653 -11.686 1.00 92.38 175 HIS A CA 1
ATOM 1394 C C . HIS A 1 175 ? 9.428 -6.263 -12.743 1.00 92.38 175 HIS A C 1
ATOM 1396 O O . HIS A 1 175 ? 9.464 -7.478 -12.941 1.00 92.38 175 HIS A O 1
ATOM 1402 N N . LYS A 1 176 ? 10.163 -5.423 -13.456 1.00 92.75 176 LYS A N 1
ATOM 1403 C CA . LYS A 1 176 ? 11.125 -5.823 -14.474 1.00 92.75 176 LYS A CA 1
ATOM 1404 C C . LYS A 1 176 ? 12.499 -6.058 -13.875 1.00 92.75 176 LYS A C 1
ATOM 1406 O O . LYS A 1 176 ? 12.936 -5.338 -12.982 1.00 92.75 176 LYS A O 1
ATOM 1411 N N . LEU A 1 177 ? 13.185 -7.045 -14.435 1.00 89.62 177 LEU A N 1
ATOM 1412 C CA . LEU A 1 177 ? 14.578 -7.338 -14.168 1.00 89.62 177 LEU A CA 1
ATOM 1413 C C . LEU A 1 177 ? 15.482 -6.763 -15.278 1.00 89.62 177 LEU A C 1
ATOM 1415 O O . LEU A 1 177 ? 15.073 -6.622 -16.430 1.00 89.62 177 LEU A O 1
ATOM 1419 N N . ASN A 1 178 ? 16.753 -6.512 -14.977 1.00 89.44 178 ASN A N 1
ATOM 1420 C CA . ASN A 1 178 ? 17.758 -5.955 -15.886 1.00 89.44 178 ASN A CA 1
ATOM 1421 C C . ASN A 1 178 ? 18.032 -6.849 -17.109 1.00 89.44 178 ASN A C 1
ATOM 1423 O O . ASN A 1 178 ? 18.510 -6.376 -18.136 1.00 89.44 178 ASN A O 1
ATOM 1427 N N . ASN A 1 179 ? 17.690 -8.136 -17.017 1.00 87.56 179 ASN A N 1
ATOM 1428 C CA . ASN A 1 179 ? 17.746 -9.105 -18.109 1.00 87.56 179 ASN A CA 1
ATOM 1429 C C . ASN A 1 179 ? 16.503 -9.065 -19.024 1.00 87.56 179 ASN A C 1
ATOM 1431 O O . ASN A 1 179 ? 16.381 -9.897 -19.921 1.00 87.56 179 ASN A O 1
ATOM 1435 N N . GLY A 1 180 ? 15.574 -8.135 -18.788 1.00 89.94 180 GLY A N 1
ATOM 1436 C CA . GLY A 1 180 ? 14.354 -7.932 -19.565 1.00 89.94 180 GLY A CA 1
ATOM 1437 C C . GLY A 1 180 ? 13.163 -8.807 -19.164 1.00 89.94 180 GLY A C 1
ATOM 1438 O O . GLY A 1 180 ? 12.060 -8.531 -19.634 1.00 89.94 180 GLY A O 1
ATOM 1439 N N . LYS A 1 181 ? 13.345 -9.821 -18.306 1.00 91.44 181 LYS A N 1
ATOM 1440 C CA . LYS A 1 181 ? 12.237 -10.619 -17.749 1.00 91.44 181 LYS A CA 1
ATOM 1441 C C . LYS A 1 181 ? 11.460 -9.823 -16.706 1.00 91.44 181 LYS A C 1
ATOM 1443 O O . LYS A 1 181 ? 11.942 -8.794 -16.231 1.00 91.44 181 LYS A O 1
ATOM 1448 N N . LYS A 1 182 ? 10.288 -10.312 -16.303 1.00 92.62 182 LYS A N 1
ATOM 1449 C CA . LYS A 1 182 ? 9.583 -9.790 -15.130 1.00 92.62 182 LYS A CA 1
ATOM 1450 C C . LYS A 1 182 ? 9.702 -10.761 -13.969 1.00 92.62 182 LYS A C 1
ATOM 1452 O O . LYS A 1 182 ? 9.826 -11.961 -14.168 1.00 92.62 182 LYS A O 1
ATOM 1457 N N . ARG A 1 183 ? 9.654 -10.244 -12.753 1.00 91.44 183 ARG A N 1
ATOM 1458 C CA . ARG A 1 183 ? 9.495 -11.021 -11.531 1.00 91.44 183 ARG A CA 1
ATOM 1459 C C . ARG A 1 183 ? 8.155 -10.686 -10.924 1.00 91.44 183 ARG A C 1
ATOM 1461 O O . ARG A 1 183 ? 7.799 -9.516 -10.840 1.00 91.44 183 ARG A O 1
ATOM 1468 N N . GLN A 1 184 ? 7.431 -11.710 -10.508 1.00 94.19 184 GLN A N 1
ATOM 1469 C CA . GLN A 1 184 ? 6.196 -11.586 -9.761 1.00 94.19 184 GLN A CA 1
ATOM 1470 C C . GLN A 1 184 ? 6.373 -12.210 -8.382 1.00 94.19 184 GLN A C 1
ATOM 1472 O O . GLN A 1 184 ? 6.731 -13.384 -8.282 1.00 94.19 184 GLN A O 1
ATOM 1477 N N . THR A 1 185 ? 6.054 -11.435 -7.351 1.00 93.19 185 THR A N 1
ATOM 1478 C CA . THR A 1 185 ? 5.947 -11.897 -5.969 1.00 93.19 185 THR A CA 1
ATOM 1479 C C . THR A 1 185 ? 4.492 -11.824 -5.527 1.00 93.19 185 THR A C 1
ATOM 1481 O O . THR A 1 185 ? 3.826 -10.797 -5.692 1.00 93.19 185 THR A O 1
ATOM 1484 N N . ILE A 1 186 ? 3.995 -12.925 -4.973 1.00 95.38 186 ILE A N 1
ATOM 1485 C CA . ILE A 1 186 ? 2.659 -13.034 -4.388 1.00 95.38 186 ILE A CA 1
ATOM 1486 C C . ILE A 1 186 ? 2.816 -13.031 -2.874 1.00 95.38 186 ILE A C 1
ATOM 1488 O O . ILE A 1 186 ? 3.614 -13.795 -2.329 1.00 95.38 186 ILE A O 1
ATOM 1492 N N . TYR A 1 187 ? 2.030 -12.198 -2.203 1.00 95.94 187 TYR A N 1
ATOM 1493 C CA . TYR A 1 187 ? 2.056 -12.025 -0.761 1.00 95.94 187 TYR A CA 1
ATOM 1494 C C . TYR A 1 187 ? 0.727 -12.421 -0.123 1.00 95.94 187 TYR A C 1
ATOM 1496 O O . TYR A 1 187 ? -0.353 -12.178 -0.672 1.00 95.94 187 TYR A O 1
ATOM 1504 N N . G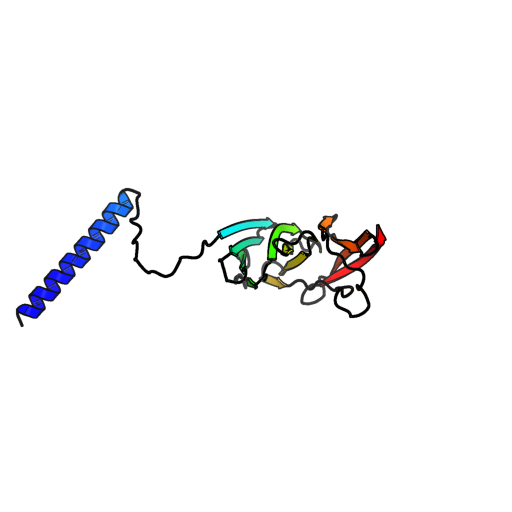LU A 1 188 ? 0.818 -12.975 1.080 1.00 95.88 188 GLU A N 1
ATOM 1505 C CA . GLU A 1 188 ? -0.304 -13.208 1.986 1.00 95.88 188 GLU A CA 1
ATOM 1506 C C . GLU A 1 188 ? -0.173 -12.342 3.238 1.00 95.88 188 GLU A C 1
ATOM 1508 O O . GLU A 1 188 ? 0.935 -12.061 3.696 1.00 95.88 188 GLU A O 1
ATOM 1513 N N . MET A 1 189 ? -1.312 -11.916 3.784 1.00 96.19 189 MET A N 1
ATOM 1514 C CA . MET A 1 189 ? -1.360 -11.192 5.048 1.00 96.19 189 MET A CA 1
ATOM 1515 C C . MET A 1 189 ? -1.121 -12.145 6.222 1.00 96.19 189 MET A C 1
ATOM 1517 O O . MET A 1 189 ? -1.886 -13.082 6.437 1.00 96.19 189 MET A O 1
ATOM 1521 N N . ASP A 1 190 ? -0.093 -11.861 7.012 1.00 94.75 190 ASP A N 1
ATOM 1522 C CA . ASP A 1 190 ? 0.057 -12.354 8.373 1.00 94.75 190 ASP A CA 1
ATOM 1523 C C . ASP A 1 190 ? -0.600 -11.363 9.339 1.00 94.75 190 ASP A C 1
ATOM 1525 O O . ASP A 1 190 ? -0.083 -10.280 9.640 1.00 94.75 190 ASP A O 1
ATOM 1529 N N . SER A 1 191 ? -1.780 -11.750 9.812 1.00 91.88 191 SER A N 1
ATOM 1530 C CA . SER A 1 191 ? -2.580 -10.984 10.757 1.00 91.88 191 SER A CA 1
ATOM 1531 C C . SER A 1 191 ? -2.165 -11.183 12.214 1.00 91.88 191 SER A C 1
ATOM 1533 O O . SER A 1 191 ? -2.643 -10.444 13.081 1.00 91.88 191 SER A O 1
ATOM 1535 N N . GLU A 1 192 ? -1.311 -12.163 12.514 1.00 90.75 192 GLU A N 1
ATOM 1536 C CA . GLU A 1 192 ? -0.884 -12.488 13.877 1.00 90.75 192 GLU A CA 1
ATOM 1537 C C . GLU A 1 192 ? 0.229 -11.549 14.349 1.00 90.75 192 GLU A C 1
ATOM 1539 O O . GLU A 1 192 ? 0.280 -11.173 15.524 1.00 90.75 192 GLU A O 1
ATOM 1544 N N . THR A 1 193 ? 1.074 -11.071 13.432 1.00 87.94 193 THR A N 1
ATOM 1545 C CA . THR A 1 193 ? 2.103 -10.078 13.756 1.00 87.94 193 THR A CA 1
ATOM 1546 C C . THR A 1 193 ? 1.500 -8.699 14.046 1.00 87.94 193 THR A C 1
ATOM 1548 O O . THR A 1 193 ? 0.388 -8.341 13.626 1.00 87.94 193 THR A O 1
ATOM 1551 N N . LYS A 1 194 ? 2.237 -7.905 14.831 1.00 87.75 194 LYS A N 1
ATOM 1552 C CA . LYS A 1 194 ? 1.918 -6.505 15.142 1.00 87.75 194 LYS A CA 1
ATOM 1553 C C . LYS A 1 194 ? 3.189 -5.662 14.943 1.00 87.75 194 LYS A C 1
ATOM 1555 O O . LYS A 1 194 ? 4.091 -5.787 15.770 1.00 87.75 194 LYS A O 1
ATOM 1560 N N . PRO A 1 195 ? 3.269 -4.813 13.898 1.00 88.19 195 PRO A N 1
ATOM 1561 C CA . PRO A 1 195 ? 2.253 -4.582 12.857 1.00 88.19 195 PRO A CA 1
ATOM 1562 C C . PRO A 1 195 ? 1.924 -5.841 12.029 1.00 88.19 195 PRO A C 1
ATOM 1564 O O . PRO A 1 195 ? 2.707 -6.793 12.010 1.00 88.19 195 PRO A O 1
ATOM 1567 N N . LYS A 1 196 ? 0.741 -5.866 11.383 1.00 94.12 196 LYS A N 1
ATOM 1568 C CA . LYS A 1 196 ? 0.412 -6.935 10.416 1.00 94.12 196 LYS A CA 1
ATOM 1569 C C . LYS A 1 196 ? 1.470 -6.909 9.302 1.00 94.12 196 LYS A C 1
ATOM 1571 O O . LYS A 1 196 ? 2.008 -5.840 9.003 1.00 94.12 196 LYS A O 1
ATOM 1576 N N . GLN A 1 197 ? 1.760 -8.055 8.701 1.00 94.38 197 GLN A N 1
ATOM 1577 C CA . GLN A 1 197 ? 2.804 -8.173 7.682 1.00 94.38 197 GLN A CA 1
ATOM 1578 C C . GLN A 1 197 ? 2.267 -8.772 6.386 1.00 94.38 197 GLN A C 1
ATOM 1580 O O . GLN A 1 197 ? 1.436 -9.667 6.418 1.00 94.38 197 GLN A O 1
ATOM 1585 N N . LEU A 1 198 ? 2.782 -8.344 5.237 1.00 94.38 198 LEU A N 1
ATOM 1586 C CA . LEU A 1 198 ? 2.666 -9.099 3.990 1.00 94.38 198 LEU A CA 1
ATOM 1587 C C . LEU A 1 198 ? 3.888 -10.003 3.838 1.00 94.38 198 LEU A C 1
ATOM 1589 O O . LEU A 1 198 ? 5.010 -9.508 3.745 1.00 94.38 198 LEU A O 1
ATOM 1593 N N . LYS A 1 199 ? 3.669 -11.319 3.792 1.00 93.06 199 LYS A N 1
ATOM 1594 C CA . LYS A 1 199 ? 4.717 -12.336 3.636 1.00 93.06 199 LYS A CA 1
ATOM 1595 C C . LYS A 1 199 ? 4.727 -12.896 2.217 1.00 93.06 199 LYS A C 1
ATOM 1597 O O . LYS A 1 199 ? 3.656 -13.263 1.729 1.00 93.06 199 LYS A O 1
ATOM 1602 N N . PRO A 1 200 ? 5.892 -12.996 1.554 1.00 92.00 200 PRO A N 1
ATOM 1603 C CA . PRO A 1 200 ? 5.974 -13.618 0.241 1.00 92.00 200 PRO A CA 1
ATOM 1604 C C . PRO A 1 200 ? 5.665 -15.116 0.358 1.00 92.00 200 PRO A C 1
ATOM 1606 O O . PRO A 1 200 ? 6.238 -15.811 1.197 1.00 92.00 200 PRO A O 1
ATOM 1609 N N . ILE A 1 201 ? 4.760 -15.606 -0.486 1.00 94.12 201 ILE A N 1
ATOM 1610 C CA . ILE A 1 201 ? 4.369 -17.024 -0.555 1.00 94.12 201 ILE A CA 1
ATOM 1611 C C . ILE A 1 201 ? 4.752 -17.682 -1.884 1.00 94.12 201 ILE A C 1
ATOM 1613 O O . ILE A 1 201 ? 4.840 -18.903 -1.955 1.00 94.12 201 ILE A O 1
ATOM 1617 N N . ASP A 1 202 ? 4.983 -16.885 -2.929 1.00 91.75 202 ASP A N 1
ATOM 1618 C CA . ASP A 1 202 ? 5.450 -17.344 -4.239 1.00 91.75 202 ASP A CA 1
ATOM 1619 C C . ASP A 1 202 ? 6.265 -16.237 -4.916 1.00 91.75 202 ASP A C 1
ATOM 1621 O O . ASP A 1 202 ? 5.899 -15.061 -4.838 1.00 91.75 202 ASP A O 1
ATOM 1625 N N . ILE A 1 203 ? 7.365 -16.613 -5.570 1.00 90.50 203 ILE A N 1
ATOM 1626 C CA . ILE A 1 203 ? 8.245 -15.719 -6.333 1.00 90.50 203 ILE A CA 1
ATOM 1627 C C . ILE A 1 203 ? 8.632 -16.431 -7.622 1.00 90.50 203 ILE A C 1
ATOM 1629 O O . ILE A 1 203 ? 9.229 -17.509 -7.594 1.00 90.50 203 ILE A O 1
ATOM 1633 N N . ARG A 1 204 ? 8.343 -15.804 -8.761 1.00 88.44 204 ARG A N 1
ATOM 1634 C CA . ARG A 1 204 ? 8.596 -16.391 -10.080 1.00 88.44 204 ARG A CA 1
ATOM 1635 C C . ARG A 1 204 ? 9.023 -15.355 -11.105 1.00 88.44 204 ARG A C 1
ATOM 1637 O O . ARG A 1 204 ? 8.485 -14.251 -11.141 1.00 88.44 204 ARG A O 1
ATOM 1644 N N . ASP A 1 205 ? 9.956 -15.744 -11.966 1.00 89.62 205 ASP A N 1
ATOM 1645 C CA . ASP A 1 205 ? 10.312 -14.968 -13.151 1.00 89.62 205 ASP A CA 1
ATOM 1646 C C . ASP A 1 205 ? 9.366 -15.365 -14.304 1.00 89.62 205 ASP A C 1
ATOM 1648 O O . ASP A 1 205 ? 9.239 -16.554 -14.613 1.00 89.62 205 ASP A O 1
ATOM 1652 N N . ILE A 1 206 ? 8.703 -14.383 -14.920 1.00 88.44 206 ILE A N 1
ATOM 1653 C CA . ILE A 1 206 ? 7.701 -14.520 -15.992 1.00 88.44 206 ILE A CA 1
ATOM 1654 C C . ILE A 1 206 ? 8.068 -13.713 -17.240 1.00 88.44 206 ILE A C 1
ATOM 1656 O O . ILE A 1 206 ? 8.863 -12.743 -17.141 1.00 88.44 206 ILE A O 1
#

Foldseek 3Di:
DVVVVVVVVVVVVVVVVVVVVQVVCVVVVDHDDPPDDDPDPQFPWDKDWDWDDFPQKIWIWMWTDGVPDFIKIWIFIDQADADRDIDIDGLGQKDWPDWDWDDLPPPRWIKIWTKIFHPPDPLGAIDIFIWTCPVRHDIDGEAEPDVDCVPVPRAPFFRHPWDWDQDPSWIKIWGGTNVGWIKIWIWGWDPVDVVIYTDTPDIDTD

pLDDT: mean 80.7, std 18.15, range [34.94, 97.38]